Protein 2CO5 (pdb70)

Organism: NCBI:txid269145

B-factor: mean 52.15, std 7.35, range [20.93, 97.48]

Radius of gyration: 18.7 Å; Cα contacts (8 Å, |Δi|>4): 230; chains: 2; bounding box: 54×46×28 Å

Sequence (186 aa):
KYMRRINYYIILKVLVINGSRLEKKRLRSEILKRFDIDISDGVLYPLIDSLIDDKILREEEAPDGKVLFLTEKGMKEFEELHEFFKKKIVCHHHMKIRRKYMRINYYIILKVLVINGSRLEKKRLRSEILKRFDIDISDGVLYPLIDSLIDDKILREEEAPDGKVLFLTEEKGMKEFEELHEFFKKIVCH

Secondary structure (DSSP, 8-state):
---HHHHHHHHHHHHHTTTEEEGGGHHHHHHHHH--B--HHHHHHHHHHHHHTTSEEEE--TTS-EEEE-HHHHHHHHHHHHHHHHHHSS--/-B--TT-SHHHHHHHHHHHHTTTEEEGGGHHHHHHHHHS----HHHHHHHHHHHHHTTSEEEE--TTS-EEEE-HHHHHHHHHHHHHHHHHH--

Nearest PDB structures (foldseek):
  2co5-assembly1_A  TM=1.011E+00  e=8.958E-18  Sulfolobus turreted icosahedral virus 1
  6qil-assembly2_C  TM=7.561E-01  e=2.186E-04  Halobacterium salinarum NRC-1
  6qfd-assembly1_A  TM=7.441E-01  e=3.262E-04  Halobacterium salinarum NRC-1
  4esf-assembly1_A-2  TM=7.999E-01  e=6.797E-04  Bacillus cereus ATCC 10987
  8b9x-assembly2_B  TM=5.268E-01  e=1.463E-02  Homo sapiens

InterPro domains:
  IPR036388 Winged helix-like DNA-binding domain superfamily [G3DSA:1.10.10.10] (1-93)
  IPR036390 Winged helix DNA-binding domain superfamily [SSF46785] (11-91)

Structure (mmCIF, N/CA/C/O backbone):
data_2CO5
#
_entry.id   2CO5
#
_cell.length_a   42.050
_cell.length_b   102.594
_cell.length_c   92.398
_cell.angle_alpha   90.00
_cell.angle_beta   90.00
_cell.angle_gamma   90.00
#
_symmetry.space_group_name_H-M   'C 2 2 21'
#
loop_
_entity.id
_entity.type
_entity.pdbx_description
1 polymer 'VIRAL PROTEIN F93'
2 water water
#
loop_
_atom_site.group_PDB
_atom_site.id
_atom_site.type_symbol
_atom_site.label_atom_id
_atom_site.label_alt_id
_atom_site.label_comp_id
_atom_site.label_asym_id
_atom_site.label_entity_id
_atom_site.label_seq_id
_atom_site.pdbx_PDB_ins_code
_atom_site.Cartn_x
_atom_site.Cartn_y
_atom_site.Cartn_z
_atom_site.occupancy
_atom_site.B_iso_or_equiv
_atom_site.auth_seq_id
_atom_site.auth_comp_id
_atom_site.auth_asym_id
_atom_site.auth_atom_id
_atom_site.pdbx_PDB_model_num
ATOM 1 N N . LYS A 1 5 ? 8.589 32.757 72.508 1.00 53.96 5 LYS A N 1
ATOM 2 C CA . LYS A 1 5 ? 8.046 32.629 71.130 1.00 50.66 5 LYS A CA 1
ATOM 3 C C . LYS A 1 5 ? 8.522 33.798 70.276 1.00 51.97 5 LYS A C 1
ATOM 4 O O . LYS A 1 5 ? 8.960 34.836 70.780 1.00 48.63 5 LYS A O 1
ATOM 10 N N . TYR A 1 6 ? 8.451 33.602 68.969 1.00 51.68 6 TYR A N 1
ATOM 11 C CA . TYR A 1 6 ? 8.946 34.573 68.016 1.00 52.65 6 TYR A CA 1
ATOM 12 C C . TYR A 1 6 ? 7.837 34.886 67.037 1.00 53.43 6 TYR A C 1
ATOM 13 O O . TYR A 1 6 ? 6.823 34.181 66.991 1.00 53.07 6 TYR A O 1
ATOM 22 N N . MET A 1 7 ? 8.021 35.958 66.274 1.00 53.82 7 MET A N 1
ATOM 23 C CA . MET A 1 7 ? 7.097 36.292 65.190 1.00 53.49 7 MET A CA 1
ATOM 24 C C . MET A 1 7 ? 7.034 35.107 64.214 1.00 52.16 7 MET A C 1
ATOM 25 O O . MET A 1 7 ? 8.077 34.560 63.847 1.00 52.39 7 MET A O 1
ATOM 30 N N . ARG A 1 8 ? 5.815 34.715 63.822 1.00 52.09 8 ARG A N 1
ATOM 31 C CA A ARG A 1 8 ? 5.600 33.486 63.037 0.50 50.86 8 ARG A CA 1
ATOM 32 C CA B ARG A 1 8 ? 5.574 33.500 63.032 0.50 51.75 8 ARG A CA 1
ATOM 33 C C . ARG A 1 8 ? 6.289 33.535 61.682 1.00 51.76 8 ARG A C 1
ATOM 34 O O . ARG A 1 8 ? 6.691 32.502 61.152 1.00 51.79 8 ARG A O 1
ATOM 49 N N . ILE A 1 9 ? 6.426 34.723 61.110 1.00 53.16 9 ILE A N 1
ATOM 50 C CA . ILE A 1 9 ? 7.042 34.825 59.798 1.00 52.78 9 ILE A CA 1
ATOM 51 C C . ILE A 1 9 ? 8.435 34.167 59.784 1.00 49.11 9 ILE A C 1
ATOM 52 O O . ILE A 1 9 ? 8.851 33.648 58.754 1.00 51.83 9 ILE A O 1
ATOM 57 N N . ASN A 1 10 ? 9.129 34.176 60.928 1.00 51.58 10 ASN A N 1
ATOM 58 C CA . ASN A 1 10 ? 10.442 33.522 61.064 1.00 50.11 10 ASN A CA 1
ATOM 59 C C . ASN A 1 10 ? 10.340 32.015 60.838 1.00 49.61 10 ASN A C 1
ATOM 60 O O . ASN A 1 10 ? 11.175 31.407 60.171 1.00 47.67 10 ASN A O 1
ATOM 65 N N . TYR A 1 11 ? 9.304 31.423 61.419 1.00 50.83 11 TYR A N 1
ATOM 66 C CA . TYR A 1 11 ? 9.002 30.007 61.251 1.00 49.80 11 TYR A CA 1
ATOM 67 C C . TYR A 1 11 ? 8.827 29.662 59.761 1.00 49.90 11 TYR A C 1
ATOM 68 O O . TYR A 1 11 ? 9.421 28.702 59.260 1.00 48.82 11 TYR A O 1
ATOM 77 N N . TYR A 1 12 ? 8.050 30.473 59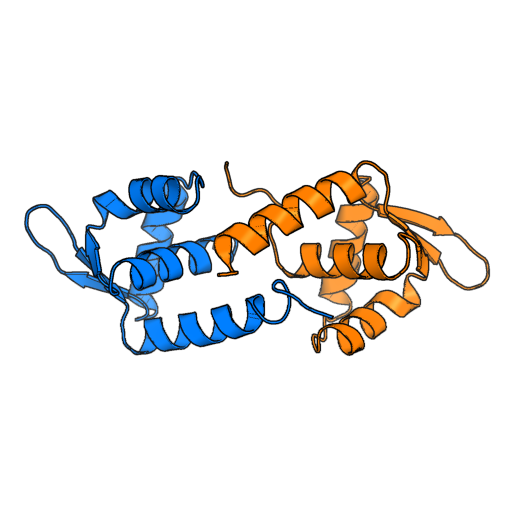.056 1.00 48.95 12 TYR A N 1
ATOM 78 C CA . TYR A 1 12 ? 7.792 30.256 57.633 1.00 49.96 12 TYR A CA 1
ATOM 79 C C . TYR A 1 12 ? 9.083 30.338 56.799 1.00 49.87 12 TYR A C 1
ATOM 80 O O . TYR A 1 12 ? 9.312 29.503 55.917 1.00 45.50 12 TYR A O 1
ATOM 89 N N . ILE A 1 13 ? 9.912 31.343 57.086 1.00 48.10 13 ILE A N 1
ATOM 90 C CA . ILE A 1 13 ? 11.151 31.573 56.344 1.00 47.53 13 ILE A CA 1
ATOM 91 C C . ILE A 1 13 ? 12.118 30.409 56.547 1.00 48.65 13 ILE A C 1
ATOM 92 O O . ILE A 1 13 ? 12.747 29.956 55.597 1.00 48.76 13 ILE A O 1
ATOM 97 N N . ILE A 1 14 ? 12.222 29.923 57.781 1.00 49.61 14 ILE A N 1
ATOM 98 C CA . ILE A 1 14 ? 13.066 28.768 58.094 1.00 49.59 14 ILE A CA 1
ATOM 99 C C . ILE A 1 14 ? 12.657 27.526 57.286 1.00 49.41 14 ILE A C 1
ATOM 100 O O . ILE A 1 14 ? 13.483 26.908 56.612 1.00 49.54 14 ILE A O 1
ATOM 105 N N . LEU A 1 15 ? 11.379 27.181 57.346 1.00 49.25 15 LEU A N 1
ATOM 106 C CA . LEU A 1 15 ? 10.858 26.029 56.601 1.00 50.40 15 LEU A CA 1
ATOM 107 C C . LEU A 1 15 ? 11.023 26.204 55.091 1.00 48.60 15 LEU A C 1
ATOM 108 O O . LEU A 1 15 ? 11.376 25.259 54.392 1.00 51.30 15 LEU A O 1
ATOM 113 N N . LYS A 1 16 ? 10.785 27.415 54.597 1.00 48.53 16 LYS A N 1
ATOM 114 C CA . LYS A 1 16 ? 10.924 27.718 53.169 1.00 50.04 16 LYS A CA 1
ATOM 115 C C . LYS A 1 16 ? 12.364 27.521 52.698 1.00 49.75 16 LYS A C 1
ATOM 116 O O . LYS A 1 16 ? 12.593 26.923 51.653 1.00 50.10 16 LYS A O 1
ATOM 122 N N . VAL A 1 17 ? 13.326 28.027 53.465 1.00 50.95 17 VAL A N 1
ATOM 123 C CA . VAL A 1 17 ? 14.743 27.891 53.109 1.00 49.73 17 VAL A CA 1
ATOM 124 C C . VAL A 1 17 ? 15.166 26.423 53.093 1.00 48.61 17 VAL A C 1
ATOM 125 O O . VAL A 1 17 ? 15.980 26.018 52.262 1.00 47.69 17 VAL A O 1
ATOM 129 N N . LEU A 1 18 ? 14.606 25.631 54.005 1.00 49.00 18 LEU A N 1
ATOM 130 C CA . LEU A 1 18 ? 14.847 24.188 54.014 1.00 48.54 18 LEU A CA 1
ATOM 131 C C . LEU A 1 18 ? 14.230 23.521 52.792 1.00 49.31 18 LEU A C 1
ATOM 132 O O . LEU A 1 18 ? 14.885 22.704 52.139 1.00 50.44 18 LEU A O 1
ATOM 137 N N . VAL A 1 19 ? 12.988 23.877 52.469 1.00 46.84 19 VAL A N 1
ATOM 138 C CA . VAL A 1 19 ? 12.324 23.305 51.294 1.00 49.92 19 VAL A CA 1
ATOM 139 C C . VAL A 1 19 ? 13.089 23.637 50.009 1.00 49.84 19 VAL A C 1
ATOM 140 O O . VAL A 1 19 ? 13.371 22.748 49.206 1.00 54.63 19 VAL A O 1
ATOM 144 N N . ILE A 1 20 ? 13.437 24.908 49.829 1.00 52.28 20 ILE A N 1
ATOM 145 C CA . ILE A 1 20 ? 14.264 25.342 48.694 1.00 51.93 20 ILE A CA 1
ATOM 146 C C . ILE A 1 20 ? 15.571 24.547 48.591 1.00 51.02 20 ILE A C 1
ATOM 147 O O . ILE A 1 20 ? 16.062 24.312 47.494 1.00 48.78 20 ILE A O 1
ATOM 152 N N . ASN A 1 21 ? 16.128 24.139 49.729 1.00 51.55 21 ASN A N 1
ATOM 153 C CA . ASN A 1 21 ? 17.369 23.352 49.751 1.00 52.06 21 ASN A CA 1
ATOM 154 C C . ASN A 1 21 ? 17.159 21.835 49.826 1.00 50.28 21 ASN A C 1
ATOM 155 O O . ASN A 1 21 ? 18.026 21.110 50.313 1.00 51.23 21 ASN A O 1
ATOM 160 N N . GLY A 1 22 ? 16.020 21.355 49.333 1.00 50.18 22 GLY A N 1
ATOM 161 C CA . GLY A 1 22 ? 15.735 19.918 49.311 1.00 51.62 22 GLY A CA 1
ATOM 162 C C . GLY A 1 22 ? 15.497 19.306 50.683 1.00 50.43 22 GLY A C 1
ATOM 163 O O . GLY A 1 22 ? 15.825 18.138 50.914 1.00 50.25 22 GLY A O 1
ATOM 164 N N . SER A 1 23 ? 14.931 20.103 51.587 1.00 49.98 23 SER A N 1
ATOM 165 C CA . SER A 1 23 ? 14.569 19.677 52.951 1.00 51.82 23 SER A CA 1
ATOM 166 C C . SER A 1 23 ? 15.753 19.271 53.842 1.00 50.73 23 SER A C 1
ATOM 167 O O . SER A 1 23 ? 15.560 18.663 54.898 1.00 48.95 23 SER A O 1
ATOM 170 N N . ARG A 1 24 ? 16.965 19.635 53.423 1.00 52.63 24 ARG A N 1
ATOM 171 C CA . ARG A 1 24 ? 18.185 19.379 54.190 1.00 52.01 24 ARG A CA 1
ATOM 172 C C . ARG A 1 24 ? 19.079 20.614 54.111 1.00 52.71 24 ARG A C 1
ATOM 173 O O . ARG A 1 24 ? 19.170 21.255 53.061 1.00 53.25 24 ARG A O 1
ATOM 181 N N . LEU A 1 25 ? 19.738 20.942 55.220 1.00 51.74 25 LEU A N 1
ATOM 182 C CA . LEU A 1 25 ? 20.669 22.067 55.254 1.00 51.34 25 LEU A CA 1
ATOM 183 C C . LEU A 1 25 ? 21.525 22.006 56.508 1.00 49.56 25 LEU A C 1
ATOM 184 O O . LEU A 1 25 ? 21.038 21.655 57.579 1.00 48.42 25 LEU A O 1
ATOM 189 N N . GLU A 1 26 ? 22.806 22.334 56.367 1.00 51.34 26 GLU A N 1
ATOM 190 C CA . GLU A 1 26 ? 23.699 22.427 57.520 1.00 51.18 26 GLU A CA 1
ATOM 191 C C . GLU A 1 26 ? 23.214 23.567 58.405 1.00 50.08 26 GLU A C 1
ATOM 192 O O . GLU A 1 26 ? 22.934 24.657 57.911 1.00 50.71 26 GLU A O 1
ATOM 198 N N . LYS A 1 27 ? 23.106 23.299 59.704 1.00 50.16 27 LYS A N 1
ATOM 199 C CA . LYS A 1 27 ? 22.609 24.276 60.677 1.00 50.00 27 LYS A CA 1
ATOM 200 C C . LYS A 1 27 ? 23.345 25.617 60.598 1.00 49.71 27 LYS A C 1
ATOM 201 O O . LYS A 1 27 ? 22.720 26.672 60.685 1.00 51.42 27 LYS A O 1
ATOM 207 N N . LYS A 1 28 ? 24.662 25.570 60.415 1.00 47.68 28 LYS A N 1
ATOM 208 C CA . LYS A 1 28 ? 25.488 26.784 60.350 1.00 49.76 28 LYS A CA 1
ATOM 209 C C . LYS A 1 28 ? 25.210 27.652 59.128 1.00 49.97 28 LYS A C 1
ATOM 210 O O . LYS A 1 28 ? 25.483 28.848 59.152 1.00 51.13 28 LYS A O 1
ATOM 216 N N . ARG A 1 29 ? 24.681 27.054 58.064 1.00 51.68 29 ARG A N 1
ATOM 217 C CA . ARG A 1 29 ? 24.418 27.784 56.820 1.00 51.08 29 ARG A CA 1
ATOM 218 C C . ARG A 1 29 ? 23.020 28.408 56.748 1.00 51.76 29 ARG A C 1
ATOM 219 O O . ARG A 1 29 ? 22.699 29.088 55.769 1.00 53.61 29 ARG A O 1
ATOM 227 N N . LEU A 1 30 ? 22.190 28.189 57.763 1.00 51.21 30 LEU A N 1
ATOM 228 C CA . LEU A 1 30 ? 20.800 28.658 57.715 1.00 51.41 30 LEU A CA 1
ATOM 229 C C . LEU A 1 30 ? 20.718 30.190 57.628 1.00 51.24 30 LEU A C 1
ATOM 230 O O . LEU A 1 30 ? 20.015 30.741 56.776 1.00 49.47 30 LEU A O 1
ATOM 235 N N . ARG A 1 31 ? 21.457 30.865 58.497 1.00 48.07 31 ARG A N 1
ATOM 236 C CA . ARG A 1 31 ? 21.464 32.314 58.532 1.00 47.57 31 ARG A CA 1
ATOM 237 C C . ARG A 1 31 ? 21.918 32.920 57.206 1.00 50.03 31 ARG A C 1
ATOM 238 O O . ARG A 1 31 ? 21.267 33.829 56.686 1.00 52.26 31 ARG A O 1
ATOM 246 N N . SER A 1 32 ? 23.039 32.417 56.678 1.00 48.45 32 SER A N 1
ATOM 247 C CA . SER A 1 32 ? 23.573 32.836 55.377 1.00 47.82 32 SER A CA 1
ATOM 248 C C . SER A 1 32 ? 22.612 32.560 54.226 1.00 47.42 32 SER A C 1
ATOM 249 O O . SER A 1 32 ? 22.464 33.387 53.327 1.00 48.18 32 SER A O 1
ATOM 252 N N . GLU A 1 33 ? 21.992 31.382 54.239 1.00 48.49 33 GLU A N 1
ATOM 253 C CA . GLU A 1 33 ? 21.030 31.005 53.200 1.00 50.08 33 GLU A CA 1
ATOM 254 C C . GLU A 1 33 ? 19.826 31.936 53.159 1.00 48.26 33 GLU A C 1
ATOM 255 O O . GLU A 1 33 ? 19.409 32.360 52.082 1.00 51.10 33 GLU A O 1
ATOM 261 N N . ILE A 1 34 ? 19.272 32.251 54.325 1.00 51.65 34 ILE A N 1
ATOM 262 C CA . ILE A 1 34 ? 18.140 33.173 54.414 1.00 49.13 34 ILE A CA 1
ATOM 263 C C . ILE A 1 34 ? 18.498 34.543 53.823 1.00 50.61 34 ILE A C 1
ATOM 264 O O . ILE A 1 34 ? 17.695 35.154 53.113 1.00 50.62 34 ILE A O 1
ATOM 269 N N . LEU A 1 35 ? 19.709 35.005 54.119 1.00 51.37 35 LEU A N 1
ATOM 270 C CA . LEU A 1 35 ? 20.210 36.292 53.633 1.00 51.21 35 LEU A CA 1
ATOM 271 C C . LEU A 1 35 ? 20.439 36.227 52.113 1.00 52.28 35 LEU A C 1
ATOM 272 O O . LEU A 1 35 ? 20.098 37.158 51.389 1.00 48.55 35 LEU A O 1
ATOM 277 N N . LYS A 1 36 ? 21.018 35.120 51.650 1.00 50.29 36 LYS A N 1
ATOM 278 C CA . LYS A 1 36 ? 21.266 34.888 50.227 1.00 50.84 36 LYS A CA 1
ATOM 279 C C . LYS A 1 36 ? 19.961 34.828 49.431 1.00 50.37 36 LYS A C 1
ATOM 280 O O . LYS A 1 36 ? 19.803 35.542 48.438 1.00 48.57 36 LYS A O 1
ATOM 286 N N . ARG A 1 37 ? 19.028 33.992 49.882 1.00 48.06 37 ARG A N 1
ATOM 287 C CA . ARG A 1 37 ? 17.796 33.723 49.139 1.00 48.79 37 ARG A CA 1
ATOM 288 C C . ARG A 1 37 ? 16.790 34.864 49.187 1.00 48.76 37 ARG A C 1
ATOM 289 O O . ARG A 1 37 ? 16.103 35.113 48.198 1.00 45.36 37 ARG A O 1
ATOM 297 N N . PHE A 1 38 ? 16.678 35.528 50.339 1.00 48.35 38 PHE A N 1
ATOM 298 C CA . PHE A 1 38 ? 15.633 36.544 50.555 1.00 49.08 38 PHE A CA 1
ATOM 299 C C . PHE A 1 38 ? 16.129 37.922 51.001 1.00 50.02 38 PHE A C 1
ATOM 300 O O . PHE A 1 38 ? 15.311 38.810 51.233 1.00 51.67 38 PHE A O 1
ATOM 308 N N . ASP A 1 39 ? 17.445 38.113 51.111 1.00 47.39 39 ASP A N 1
ATOM 309 C CA . ASP A 1 39 ? 17.997 39.352 51.656 1.00 47.24 39 ASP A CA 1
ATOM 310 C C . ASP A 1 39 ? 17.327 39.704 52.992 1.00 48.22 39 ASP A C 1
ATOM 311 O O . ASP A 1 39 ? 16.969 40.857 53.247 1.00 45.77 39 ASP A O 1
ATOM 316 N N . ILE A 1 40 ? 17.143 38.687 53.832 1.00 48.18 40 ILE A N 1
ATOM 317 C CA . ILE A 1 40 ? 16.597 38.879 55.163 1.00 49.33 40 ILE A CA 1
ATOM 318 C C . ILE A 1 40 ? 17.647 38.471 56.186 1.00 49.32 40 ILE A C 1
ATOM 319 O O . ILE A 1 40 ? 18.214 37.379 56.117 1.00 49.00 40 ILE A O 1
ATOM 324 N N . ASP A 1 41 ? 17.902 39.383 57.117 1.00 47.23 41 ASP A N 1
ATOM 325 C CA . ASP A 1 41 ? 18.861 39.194 58.180 1.00 47.86 41 ASP A CA 1
ATOM 326 C C . ASP A 1 41 ? 18.120 38.765 59.443 1.00 49.98 41 ASP A C 1
ATOM 327 O O . ASP A 1 41 ? 17.411 39.571 60.048 1.00 50.60 41 ASP A O 1
ATOM 332 N N . ILE A 1 42 ? 18.276 37.498 59.829 1.00 48.06 42 ILE A N 1
ATOM 333 C CA . ILE A 1 42 ? 17.692 36.988 61.072 1.00 49.41 42 ILE A CA 1
ATOM 334 C C . ILE A 1 42 ? 18.822 36.561 62.009 1.00 49.94 42 ILE A C 1
ATOM 335 O O . ILE A 1 42 ? 19.757 35.865 61.606 1.00 49.65 42 ILE A O 1
ATOM 340 N N . SER A 1 43 ? 18.726 36.997 63.260 1.00 50.22 43 SER A N 1
ATOM 341 C CA . SER A 1 43 ? 19.730 36.715 64.286 1.00 48.98 43 SER A CA 1
ATOM 342 C C . SER A 1 43 ? 19.784 35.233 64.665 1.00 47.45 43 SER A C 1
ATOM 343 O O . SER A 1 43 ? 18.768 34.551 64.638 1.00 48.78 43 SER A O 1
ATOM 346 N N . ASP A 1 44 ? 20.970 34.756 65.037 1.00 48.84 44 ASP A N 1
ATOM 347 C CA . ASP A 1 44 ? 21.137 33.438 65.671 1.00 49.31 44 ASP A CA 1
ATOM 348 C C . ASP A 1 44 ? 20.346 33.355 66.970 1.00 46.96 44 ASP A C 1
ATOM 349 O O . ASP A 1 44 ? 19.915 32.279 67.374 1.00 49.38 44 ASP A O 1
ATOM 354 N N . GLY A 1 45 ? 20.186 34.495 67.632 1.00 47.61 45 GLY A N 1
ATOM 355 C CA . GLY A 1 45 ? 19.354 34.597 68.828 1.00 49.49 45 GLY A CA 1
ATOM 356 C C . GLY A 1 45 ? 17.904 34.222 68.607 1.00 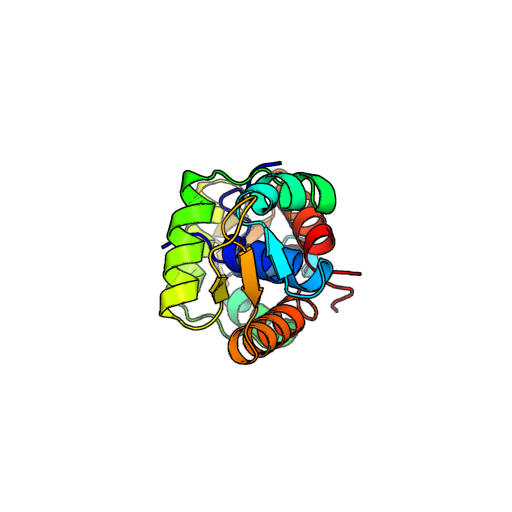47.69 45 GLY A C 1
ATOM 357 O O . GLY A 1 45 ? 17.243 33.765 69.529 1.00 47.71 45 GLY A O 1
ATOM 358 N N . VAL A 1 46 ? 17.406 34.432 67.388 1.00 49.03 46 VAL A N 1
ATOM 359 C CA . VAL A 1 46 ? 16.078 33.958 66.995 1.00 49.13 46 VAL A CA 1
ATOM 360 C C . VAL A 1 46 ? 16.144 32.553 66.381 1.00 50.74 46 VAL A C 1
ATOM 361 O O . VAL A 1 46 ? 15.413 31.651 66.787 1.00 48.26 46 VAL A O 1
ATOM 365 N N . LEU A 1 47 ? 17.019 32.384 65.396 1.00 48.67 47 LEU A N 1
ATOM 366 C CA . LEU A 1 47 ? 17.125 31.130 64.641 1.00 49.64 47 LEU A CA 1
ATOM 367 C C . LEU A 1 47 ? 17.307 29.892 65.526 1.00 51.17 47 LEU A C 1
ATOM 368 O O . LEU A 1 47 ? 16.553 28.929 65.399 1.00 53.89 47 LEU A O 1
ATOM 373 N N . TYR A 1 48 ? 18.304 29.921 66.412 1.00 49.23 48 TYR A N 1
ATOM 374 C CA . TYR A 1 48 ? 18.728 28.709 67.133 1.00 48.72 48 TYR A CA 1
ATOM 375 C C . TYR A 1 48 ? 17.711 28.157 68.141 1.00 48.39 48 TYR A C 1
ATOM 376 O O . TYR A 1 48 ? 17.412 26.967 68.110 1.00 48.20 48 TYR A O 1
ATOM 385 N N . PRO A 1 49 ? 17.195 29.003 69.049 1.00 48.14 49 PRO A N 1
ATOM 386 C CA . PRO A 1 49 ? 16.126 28.520 69.922 1.00 49.63 49 PRO A CA 1
ATOM 387 C C . PRO A 1 49 ? 14.878 28.083 69.150 1.00 50.58 49 PRO A C 1
ATOM 388 O O . PRO A 1 49 ? 14.201 27.131 69.552 1.00 51.62 49 PRO A O 1
ATOM 392 N N . LEU A 1 50 ? 14.579 28.775 68.056 1.00 51.64 50 LEU A N 1
ATOM 393 C CA . LEU A 1 50 ? 13.407 28.449 67.246 1.00 52.88 50 LEU A CA 1
ATOM 394 C C . LEU A 1 50 ? 13.566 27.058 66.633 1.00 50.33 50 LEU A C 1
ATOM 395 O O . LEU A 1 50 ? 12.658 26.240 66.697 1.00 52.72 50 LEU A O 1
ATOM 400 N N . ILE A 1 51 ? 14.741 26.782 66.080 1.00 53.00 51 ILE A N 1
ATOM 401 C CA . ILE A 1 51 ? 15.094 25.433 65.617 1.00 51.73 51 ILE A CA 1
ATOM 402 C C . ILE A 1 51 ? 14.873 24.358 66.703 1.00 51.75 51 ILE A C 1
ATOM 403 O O . ILE A 1 51 ? 14.226 23.337 66.449 1.00 49.46 51 ILE A O 1
ATOM 408 N N . ASP A 1 52 ? 15.390 24.595 67.908 1.00 49.80 52 ASP A N 1
ATOM 409 C CA . ASP A 1 52 ? 15.193 23.663 69.030 1.00 50.10 52 ASP A CA 1
ATOM 410 C C . ASP A 1 52 ? 13.711 23.415 69.307 1.00 49.84 52 ASP A C 1
ATOM 411 O O . ASP A 1 52 ? 13.307 22.293 69.620 1.00 47.60 52 ASP A O 1
ATOM 416 N N . SER A 1 53 ? 12.911 24.472 69.196 1.00 49.08 53 SER A N 1
ATOM 417 C CA . SER A 1 53 ? 11.473 24.386 69.419 1.00 50.24 53 SER A CA 1
ATOM 418 C C . SER A 1 53 ? 10.795 23.549 68.328 1.00 49.12 53 SER A C 1
ATOM 419 O O . SER A 1 53 ? 9.896 22.757 68.612 1.00 50.63 53 SER A O 1
ATOM 422 N N . LEU A 1 54 ? 11.232 23.726 67.086 1.00 49.20 54 LEU A N 1
ATOM 423 C CA . LEU A 1 54 ? 10.722 22.934 65.969 1.00 49.36 54 LEU A CA 1
ATOM 424 C C . LEU A 1 54 ? 11.159 21.467 66.063 1.00 49.32 54 LEU A C 1
ATOM 425 O O . LEU A 1 54 ? 10.455 20.577 65.583 1.00 49.73 54 LEU A O 1
ATOM 430 N N . ILE A 1 55 ? 12.318 21.218 66.675 1.00 48.23 55 ILE A N 1
ATOM 431 C CA . ILE A 1 55 ? 12.769 19.847 66.954 1.00 49.36 55 ILE A CA 1
ATOM 432 C C . ILE A 1 55 ? 11.852 19.165 67.978 1.00 50.18 55 ILE A C 1
ATOM 433 O O . ILE A 1 55 ? 11.487 17.999 67.807 1.00 50.71 55 ILE A O 1
ATOM 438 N N . ASP A 1 56 ? 11.476 19.892 69.029 1.00 51.22 56 ASP A N 1
ATOM 439 C CA . ASP A 1 56 ? 10.514 19.382 70.013 1.00 51.26 56 ASP A CA 1
ATOM 440 C C . ASP A 1 56 ? 9.141 19.147 69.380 1.00 48.82 56 ASP A C 1
ATOM 441 O O . ASP A 1 56 ? 8.416 18.245 69.786 1.00 46.89 56 ASP A O 1
ATOM 446 N N . ASP A 1 57 ? 8.798 19.958 68.382 1.00 47.89 57 ASP A N 1
ATOM 447 C CA . ASP A 1 57 ? 7.537 19.806 67.647 1.00 48.51 57 ASP A CA 1
ATOM 448 C C . ASP A 1 57 ? 7.574 18.691 66.589 1.00 47.50 57 ASP A C 1
ATOM 449 O O . ASP A 1 57 ? 6.556 18.418 65.943 1.00 43.77 57 ASP A O 1
ATOM 454 N N . LYS A 1 58 ? 8.740 18.058 66.427 1.00 47.77 58 LYS A N 1
ATOM 455 C CA . LYS A 1 58 ? 8.981 17.026 65.405 1.00 48.48 58 LYS A CA 1
ATOM 456 C C . LYS A 1 58 ? 8.856 17.583 63.981 1.00 47.20 58 LYS A C 1
ATOM 457 O O . LYS A 1 58 ? 8.621 16.836 63.030 1.00 46.08 58 LYS A O 1
ATOM 463 N N . ILE A 1 59 ? 9.028 18.896 63.849 1.00 45.94 59 ILE A N 1
ATOM 464 C CA . ILE A 1 59 ? 8.943 19.580 62.562 1.00 47.67 59 ILE A CA 1
ATOM 465 C C . ILE A 1 59 ? 10.284 19.481 61.848 1.00 47.64 59 ILE A C 1
ATOM 466 O O . ILE A 1 59 ? 10.336 19.281 60.635 1.00 48.29 59 ILE A O 1
ATOM 471 N N . LEU A 1 60 ? 11.365 19.634 62.610 1.00 46.69 60 LEU A N 1
ATOM 472 C CA . LEU A 1 60 ? 12.703 19.361 62.121 1.00 48.57 60 LEU A CA 1
ATOM 473 C C . LEU A 1 60 ? 13.310 18.212 62.907 1.00 47.67 60 LEU A C 1
ATOM 474 O O . LEU A 1 60 ? 12.836 17.868 63.990 1.00 47.05 60 LEU A O 1
ATOM 479 N N . ARG A 1 61 ? 14.359 17.619 62.351 1.00 50.64 61 ARG A N 1
ATOM 480 C CA . ARG A 1 61 ? 15.245 16.741 63.116 1.00 51.50 61 ARG A CA 1
ATOM 481 C C . ARG A 1 61 ? 16.689 17.191 62.914 1.00 52.70 61 ARG A C 1
ATOM 482 O O . ARG A 1 61 ? 17.012 17.866 61.929 1.00 48.97 61 ARG A O 1
ATOM 490 N N . GLU A 1 62 ? 17.544 16.815 63.859 1.00 54.76 62 GLU A N 1
ATOM 491 C CA . GLU A 1 62 ? 18.908 17.320 63.921 1.00 55.86 62 GLU A CA 1
ATOM 492 C C . GLU A 1 62 ? 19.921 16.180 63.977 1.00 55.49 62 GLU A C 1
ATOM 493 O O . GLU A 1 62 ? 20.186 15.625 65.043 1.00 54.98 62 GLU A O 1
ATOM 499 N N . GLU A 1 63 ? 20.476 15.829 62.820 1.00 55.96 63 GLU A N 1
ATOM 500 C CA . GLU A 1 63 ? 21.551 14.842 62.753 1.00 57.58 63 GLU A CA 1
ATOM 501 C C . GLU A 1 63 ? 22.884 15.485 63.111 1.00 56.82 63 GLU A C 1
ATOM 502 O O . GLU A 1 63 ? 23.185 16.587 62.657 1.00 56.49 63 GLU A O 1
ATOM 508 N N . GLU A 1 64 ? 23.680 14.795 63.923 1.00 57.31 64 GLU A N 1
ATOM 509 C CA . GLU A 1 64 ? 25.064 15.199 64.144 1.00 58.08 64 GLU A CA 1
ATOM 510 C C . GLU A 1 64 ? 25.910 14.756 62.958 1.00 57.62 64 GLU A C 1
ATOM 511 O O . GLU A 1 64 ? 25.615 13.750 62.311 1.00 57.24 64 GLU A O 1
ATOM 517 N N . ALA A 1 65 ? 26.957 15.525 62.679 1.00 58.25 65 ALA A N 1
ATOM 518 C CA . ALA A 1 65 ? 27.886 15.222 61.597 1.00 58.79 65 ALA A CA 1
ATOM 519 C C . ALA A 1 65 ? 29.010 16.254 61.583 1.00 58.66 65 ALA A C 1
ATOM 520 O O . ALA A 1 65 ? 28.827 17.366 62.060 1.00 60.20 65 ALA A O 1
ATOM 522 N N . PRO A 1 66 ? 30.205 15.868 61.122 1.00 59.46 66 PRO A N 1
ATOM 523 C CA . PRO A 1 66 ? 31.102 16.845 60.507 1.00 59.71 66 PRO A CA 1
ATOM 524 C C . PRO A 1 66 ? 30.659 17.116 59.061 1.00 60.03 66 PRO A C 1
ATOM 525 O O . PRO A 1 66 ? 30.335 16.163 58.347 1.00 61.14 66 PRO A O 1
ATOM 529 N N . ASP A 1 67 ? 30.643 18.375 58.611 1.00 59.30 67 ASP A N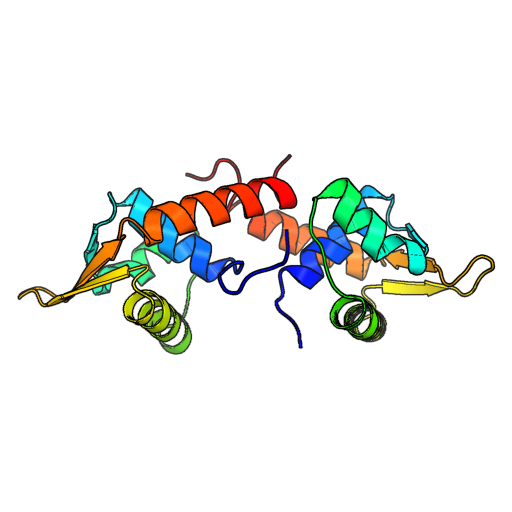 1
ATOM 530 C CA . ASP A 1 67 ? 31.250 19.525 59.310 1.00 57.75 67 ASP A CA 1
ATOM 531 C C . ASP A 1 67 ? 30.250 20.345 60.158 1.00 56.75 67 ASP A C 1
ATOM 532 O O . ASP A 1 67 ? 30.367 21.570 60.268 1.00 58.02 67 ASP A O 1
ATOM 537 N N . GLY A 1 68 ? 29.280 19.666 60.768 1.00 53.98 68 GLY A N 1
ATOM 538 C CA . GLY A 1 68 ? 28.354 20.303 61.704 1.00 51.37 68 GLY A CA 1
ATOM 539 C C . GLY A 1 68 ? 27.001 19.616 61.755 1.00 49.54 68 GLY A C 1
ATOM 540 O O . GLY A 1 68 ? 26.722 18.711 60.965 1.00 47.58 68 GLY A O 1
ATOM 541 N N . LYS A 1 69 ? 26.164 20.046 62.697 1.00 46.52 69 LYS A N 1
ATOM 542 C CA . LYS A 1 69 ? 24.791 19.554 62.793 1.00 46.86 69 LYS A CA 1
ATOM 543 C C . LYS A 1 69 ? 24.016 19.851 61.510 1.00 44.09 69 LYS A C 1
ATOM 544 O O . LYS A 1 69 ? 24.152 20.928 60.931 1.00 43.02 69 LYS A O 1
ATOM 550 N N . VAL A 1 70 ? 23.226 18.877 61.070 1.00 44.06 70 VAL A N 1
ATOM 551 C CA . VAL A 1 70 ? 22.427 19.004 59.857 1.00 44.60 70 VAL A CA 1
ATOM 552 C C . VAL A 1 70 ? 20.950 19.024 60.224 1.00 45.30 70 VAL A C 1
ATOM 553 O O . VAL A 1 70 ? 20.493 18.223 61.039 1.00 46.12 70 VAL A O 1
ATOM 557 N N . LEU A 1 71 ? 20.214 19.952 59.622 1.00 45.36 71 LEU A N 1
ATOM 558 C CA . LEU A 1 71 ? 18.773 20.072 59.830 1.00 46.49 71 LEU A CA 1
ATOM 559 C C . LEU A 1 71 ? 18.035 19.323 58.728 1.00 46.80 71 LEU A C 1
ATOM 560 O O . LEU A 1 71 ? 18.471 19.307 57.576 1.00 45.86 71 LEU A O 1
ATOM 565 N N . PHE A 1 72 ? 16.922 18.697 59.094 1.00 48.69 72 PHE A N 1
ATOM 566 C CA . PHE A 1 72 ? 16.090 17.965 58.145 1.00 49.25 72 PHE A CA 1
ATOM 567 C C . PHE A 1 72 ? 14.629 18.256 58.408 1.00 48.98 72 PHE A C 1
ATOM 568 O O . PHE A 1 72 ? 14.170 18.155 59.543 1.00 48.69 72 PHE A O 1
ATOM 576 N N . LEU A 1 73 ? 13.904 18.614 57.356 1.00 51.53 73 LEU A N 1
ATOM 577 C CA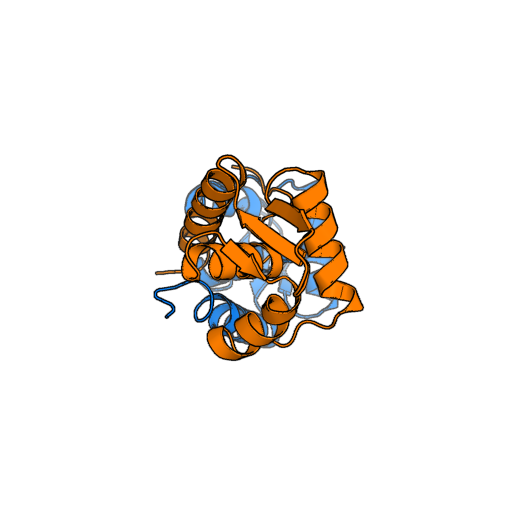 . LEU A 1 73 ? 12.466 18.814 57.444 1.00 50.83 73 LEU A CA 1
ATOM 578 C C . LEU A 1 73 ? 11.799 17.443 57.429 1.00 49.87 73 LEU A C 1
ATOM 579 O O . LEU A 1 73 ? 12.038 16.637 56.527 1.00 48.83 73 LEU A O 1
ATOM 584 N N . THR A 1 74 ? 10.983 17.171 58.440 1.00 49.04 74 THR A N 1
ATOM 585 C CA . THR A 1 74 ? 10.281 15.894 58.539 1.00 49.61 74 THR A CA 1
ATOM 586 C C . THR A 1 74 ? 9.093 15.868 57.574 1.00 49.82 74 THR A C 1
ATOM 587 O O . THR A 1 74 ? 8.807 16.864 56.897 1.00 51.55 74 THR A O 1
ATOM 591 N N . GLU A 1 75 ? 8.407 14.731 57.504 1.00 49.74 75 GLU A N 1
ATOM 592 C CA . GLU A 1 75 ? 7.158 14.641 56.750 1.00 49.51 75 GLU A CA 1
ATOM 593 C C . GLU A 1 75 ? 6.117 15.558 57.384 1.00 48.35 75 GLU A C 1
ATOM 594 O O . GLU A 1 75 ? 5.438 16.305 56.684 1.00 49.59 75 GLU A O 1
ATOM 600 N N . LYS A 1 76 ? 6.017 15.511 58.711 1.00 49.09 76 LYS A N 1
ATOM 601 C CA . LYS A 1 76 ? 5.192 16.457 59.464 1.00 48.52 76 LYS A CA 1
ATOM 602 C C . LYS A 1 76 ? 5.585 17.893 59.135 1.00 48.46 76 LYS A C 1
ATOM 603 O O . LYS A 1 76 ? 4.726 18.725 58.851 1.00 48.78 76 LYS A O 1
ATOM 609 N N . GLY A 1 77 ? 6.887 18.175 59.185 1.00 47.42 77 GLY A N 1
ATOM 610 C CA . GLY A 1 77 ? 7.405 19.499 58.851 1.00 47.96 77 GLY A CA 1
ATOM 611 C C . GLY A 1 77 ? 6.971 19.959 57.470 1.00 47.23 77 GLY A C 1
ATOM 612 O O . GLY A 1 77 ? 6.493 21.083 57.307 1.00 46.85 77 GLY A O 1
ATOM 613 N N . MET A 1 78 ? 7.128 19.075 56.485 1.00 46.66 78 MET A N 1
ATOM 614 C CA . MET A 1 78 ? 6.787 19.373 55.092 1.00 47.01 78 MET A CA 1
ATOM 615 C C . MET A 1 78 ? 5.296 19.671 54.906 1.00 45.93 78 MET A C 1
ATOM 616 O O . MET A 1 78 ? 4.940 20.557 54.134 1.00 46.30 78 MET A O 1
ATOM 621 N N . LYS A 1 79 ? 4.441 18.925 55.605 1.00 46.30 79 LYS A N 1
ATOM 622 C CA . LYS A 1 79 ? 2.993 19.124 55.553 1.00 46.15 79 LYS A CA 1
ATOM 623 C C . LYS A 1 79 ? 2.611 20.471 56.164 1.00 47.78 79 LYS A C 1
ATOM 624 O O . LYS A 1 79 ? 1.734 21.170 55.655 1.00 47.27 79 LYS A O 1
ATOM 630 N N . GLU A 1 80 ? 3.280 20.823 57.257 1.00 46.61 80 GLU A N 1
ATOM 631 C CA . GLU A 1 80 ? 3.011 22.069 57.965 1.00 46.81 80 GLU A CA 1
ATOM 632 C C . GLU A 1 80 ? 3.434 23.273 57.108 1.00 47.46 80 GLU A C 1
ATOM 633 O O . GLU A 1 80 ? 2.752 24.299 57.094 1.00 52.35 80 GLU A O 1
ATOM 639 N N . PHE A 1 81 ? 4.542 23.141 56.381 1.00 49.93 81 PHE A N 1
ATOM 640 C CA . PHE A 1 81 ? 4.960 24.185 55.446 1.00 49.63 81 PHE A CA 1
ATOM 641 C C . PHE A 1 81 ? 3.963 24.348 54.302 1.00 49.62 81 PHE A C 1
ATOM 642 O O . PHE A 1 81 ? 3.571 25.467 53.971 1.00 50.65 81 PHE A O 1
ATOM 650 N N . GLU A 1 82 ? 3.573 23.239 53.683 1.00 49.63 82 GLU A N 1
ATOM 651 C CA . GLU A 1 82 ? 2.636 23.299 52.569 1.00 50.01 82 GLU A CA 1
ATOM 652 C C . GLU A 1 82 ? 1.356 24.022 52.987 1.00 47.60 82 GLU A C 1
ATOM 653 O O . GLU A 1 82 ? 0.895 24.910 52.281 1.00 48.67 82 GLU A O 1
ATOM 659 N N . GLU A 1 83 ? 0.802 23.656 54.142 1.00 49.42 83 GLU A N 1
ATOM 660 C CA . GLU A 1 83 ? -0.433 24.280 54.641 1.00 49.85 83 GLU A CA 1
ATOM 661 C C . GLU A 1 83 ? -0.263 25.790 54.804 1.00 48.82 83 GLU A C 1
ATOM 662 O O . GLU A 1 83 ? -1.098 26.578 54.358 1.00 45.74 83 GLU A O 1
ATOM 668 N N . LEU A 1 84 ? 0.824 26.181 55.450 1.00 47.01 84 LEU A N 1
ATOM 669 C CA . LEU A 1 84 ? 1.081 27.592 55.714 1.00 49.91 84 LEU A CA 1
ATOM 670 C C . LEU A 1 84 ? 1.381 28.340 54.415 1.00 47.16 84 LEU A C 1
ATOM 671 O O . LEU A 1 84 ? 0.932 29.464 54.218 1.00 47.02 84 LEU A O 1
ATOM 676 N N . HIS A 1 85 ? 2.138 27.700 53.531 1.00 49.06 85 HIS A N 1
ATOM 677 C CA . HIS A 1 85 ? 2.423 28.259 52.223 1.00 48.40 85 HIS A CA 1
ATOM 678 C C . HIS A 1 85 ? 1.136 28.502 51.431 1.00 48.36 85 HIS A C 1
ATOM 679 O O . HIS A 1 85 ? 0.930 29.597 50.914 1.00 49.47 85 HIS A O 1
ATOM 686 N N . GLU A 1 86 ? 0.268 27.497 51.346 1.00 46.86 86 GLU A N 1
ATOM 687 C CA . GLU A 1 86 ? -1.010 27.672 50.645 1.00 49.00 86 GLU A CA 1
ATOM 688 C C . GLU A 1 86 ? -1.816 28.806 51.268 1.00 48.28 86 GLU A C 1
ATOM 689 O O . GLU A 1 86 ? -2.443 29.596 50.557 1.00 50.93 86 GLU A O 1
ATOM 695 N N . PHE A 1 87 ? -1.800 28.884 52.594 1.00 49.04 87 PHE A N 1
ATOM 696 C CA . PHE A 1 87 ? -2.531 29.924 53.301 1.00 49.43 87 PHE A CA 1
ATOM 697 C C . PHE A 1 87 ? -1.993 31.316 52.918 1.00 50.08 87 PHE A C 1
ATOM 698 O O . PHE A 1 87 ? -2.754 32.164 52.472 1.00 50.98 87 PHE A O 1
ATOM 706 N N . PHE A 1 88 ? -0.689 31.543 53.059 1.00 48.99 88 PHE A N 1
ATOM 707 C CA . PHE A 1 88 ? -0.094 32.837 52.674 1.00 49.32 88 PHE A CA 1
ATOM 708 C C . PHE A 1 88 ? -0.233 33.168 51.181 1.00 50.34 88 PHE A C 1
ATOM 709 O O . PHE A 1 88 ? -0.462 34.316 50.812 1.00 53.11 88 PHE A O 1
ATOM 717 N N . LYS A 1 89 ? -0.078 32.163 50.331 1.00 49.03 89 LYS A N 1
ATOM 718 C CA . LYS A 1 89 ? -0.079 32.362 48.885 1.00 51.50 89 LYS A CA 1
ATOM 719 C C . LYS A 1 89 ? -1.392 32.938 48.360 1.00 50.78 89 LYS A C 1
ATOM 720 O O . LYS A 1 89 ? -1.394 33.809 47.478 1.00 45.11 89 LYS A O 1
ATOM 726 N N . LYS A 1 90 ? -2.504 32.450 48.904 1.00 51.81 90 LYS A N 1
ATOM 727 C CA A LYS A 1 90 ? -3.824 32.897 48.472 0.50 52.00 90 LYS A CA 1
ATOM 728 C CA B LYS A 1 90 ? -3.824 32.906 48.474 0.50 52.05 90 LYS A CA 1
ATOM 729 C C . LYS A 1 90 ? -4.083 34.338 48.924 1.00 49.66 90 LYS A C 1
ATOM 730 O O . LYS A 1 90 ? -4.729 35.101 48.215 1.00 49.44 90 LYS A O 1
ATOM 741 N N . ILE A 1 91 ? -3.550 34.703 50.091 1.00 49.50 91 ILE A N 1
ATOM 742 C CA . ILE A 1 91 ? -3.673 36.062 50.616 1.00 47.44 91 ILE A CA 1
ATOM 743 C C . ILE A 1 91 ? -2.806 37.033 49.807 1.00 45.61 91 ILE A C 1
ATOM 744 O O . ILE A 1 91 ? -3.279 38.065 49.340 1.00 43.69 91 ILE A O 1
ATOM 749 N N . VAL A 1 92 ? -1.541 36.675 49.630 1.00 45.62 92 VAL A N 1
ATOM 750 C CA . VAL A 1 92 ? -0.523 37.606 49.146 1.00 46.68 92 VAL A CA 1
ATOM 751 C C . VAL A 1 92 ? -0.383 37.628 47.626 1.00 48.48 92 VAL A C 1
ATOM 752 O O . VAL A 1 92 ? -0.261 38.703 47.028 1.00 47.77 92 VAL A O 1
ATOM 756 N N . CYS A 1 93 ? -0.400 36.451 47.005 1.00 49.15 93 CYS A N 1
ATOM 757 C CA . CYS A 1 93 ? -0.013 36.333 45.608 1.00 49.09 93 CYS A CA 1
ATOM 758 C C . CYS A 1 93 ? -1.215 36.434 44.675 1.00 50.78 93 CYS A C 1
ATOM 759 O O . CYS A 1 93 ? -2.111 35.591 44.718 1.00 52.16 93 CYS A O 1
ATOM 762 N N . HIS A 1 94 ? -1.227 37.481 43.848 1.00 50.22 94 HIS A N 1
ATOM 763 C CA . HIS A 1 94 ? -2.175 37.610 42.729 1.00 53.14 94 HIS A CA 1
ATOM 764 C C . HIS A 1 94 ? -3.618 37.440 43.203 1.00 52.19 94 HIS A C 1
ATOM 765 O O . HIS A 1 94 ? -4.416 36.733 42.585 1.00 50.88 94 HIS A O 1
ATOM 772 N N . HIS A 1 95 ? -3.943 38.127 44.292 1.00 53.22 95 HIS A N 1
ATOM 773 C CA . HIS A 1 95 ? -5.096 37.774 45.110 1.00 55.30 95 HIS A CA 1
ATOM 774 C C . HIS A 1 95 ? -6.467 37.840 44.427 1.00 56.86 95 HIS A C 1
ATOM 775 O O . HIS A 1 95 ? -7.060 36.808 44.099 1.00 58.42 95 HIS A O 1
ATOM 782 N N . HIS A 1 96 ? -6.935 39.056 44.184 1.00 58.58 96 HIS A N 1
ATOM 783 C CA . HIS A 1 96 ? -8.372 39.361 44.232 1.00 60.95 96 HIS A CA 1
ATOM 784 C C . HIS A 1 96 ? -9.036 39.263 42.869 1.00 60.86 96 HIS A C 1
ATOM 785 O O . HIS A 1 96 ? -9.825 38.349 42.633 1.00 62.93 96 HIS A O 1
ATOM 792 N N . MET B 1 1 ? 17.770 43.203 54.945 1.00 49.92 1 MET B N 1
ATOM 793 C CA . MET B 1 1 ? 16.514 43.643 55.597 1.00 52.78 1 MET B CA 1
ATOM 794 C C . MET B 1 1 ? 16.269 42.786 56.841 1.00 50.20 1 MET B C 1
ATOM 795 O O . MET B 1 1 ? 16.496 41.582 56.820 1.00 47.86 1 MET B O 1
ATOM 800 N N . LYS B 1 2 ? 15.832 43.418 57.923 1.00 50.23 2 LYS B N 1
ATOM 801 C CA . LYS B 1 2 ? 15.440 42.703 59.135 1.00 51.27 2 LYS B CA 1
ATOM 802 C C . LYS B 1 2 ? 13.926 42.602 59.192 1.00 49.88 2 LYS B C 1
ATOM 803 O O . LYS B 1 2 ? 13.218 43.402 58.587 1.00 48.97 2 LYS B O 1
ATOM 809 N N . ILE B 1 3 ? 13.440 41.604 59.921 1.00 49.10 3 ILE B N 1
ATOM 810 C CA . ILE B 1 3 ? 12.012 41.430 60.133 1.00 49.88 3 ILE B CA 1
ATOM 811 C C . ILE B 1 3 ? 11.533 42.564 61.019 1.00 48.69 3 ILE B C 1
ATOM 812 O O . ILE B 1 3 ? 12.140 42.838 62.052 1.00 50.20 3 ILE B O 1
ATOM 817 N N . ARG B 1 4 ? 10.451 43.221 60.609 1.00 49.93 4 ARG B N 1
ATOM 818 C CA A ARG B 1 4 ? 9.920 44.365 61.348 0.50 51.24 4 ARG B CA 1
ATOM 819 C CA B ARG B 1 4 ? 9.910 44.375 61.330 0.50 51.21 4 ARG B CA 1
ATOM 820 C C . ARG B 1 4 ? 8.513 44.066 61.851 1.00 50.67 4 ARG B C 1
ATOM 821 O O . ARG B 1 4 ? 7.862 43.135 61.371 1.00 48.11 4 ARG B O 1
ATOM 836 N N . LYS B 1 5 ? 8.057 44.859 62.821 1.00 50.01 5 LYS B N 1
ATOM 837 C CA . LYS B 1 5 ? 6.834 44.555 63.590 1.00 50.29 5 LYS B CA 1
ATOM 838 C C . LYS B 1 5 ? 5.560 44.333 62.781 1.00 48.25 5 LYS B C 1
ATOM 839 O O . LYS B 1 5 ? 4.710 43.537 63.177 1.00 51.23 5 LYS B O 1
ATOM 845 N N . TYR B 1 6 ? 5.416 45.020 61.656 1.00 48.38 6 TYR B N 1
ATOM 846 C CA . TYR B 1 6 ? 4.198 44.862 60.860 1.00 49.43 6 TYR B CA 1
ATOM 847 C C . TYR B 1 6 ? 4.251 43.688 59.870 1.00 51.83 6 TYR B C 1
ATOM 848 O O . TYR B 1 6 ? 3.291 43.462 59.122 1.00 49.04 6 TYR B O 1
ATOM 857 N N . MET B 1 7 ? 5.339 42.911 59.900 1.00 49.38 7 MET B N 1
ATOM 858 C CA . MET B 1 7 ? 5.479 41.746 59.026 1.00 49.61 7 MET B CA 1
ATOM 859 C C . MET B 1 7 ? 4.729 40.567 59.625 1.00 48.69 7 MET B C 1
ATOM 860 O O . MET B 1 7 ? 5.304 39.556 60.014 1.00 51.84 7 MET B O 1
ATOM 865 N N . ARG B 1 8 ? 3.420 40.750 59.702 1.00 50.17 8 ARG B N 1
ATOM 866 C CA . ARG B 1 8 ? 2.472 39.754 60.166 1.00 51.29 8 ARG B CA 1
ATOM 867 C C . ARG B 1 8 ? 1.307 39.810 59.189 1.00 50.80 8 ARG B C 1
ATOM 868 O O . ARG B 1 8 ? 0.930 40.894 58.733 1.00 48.95 8 ARG B O 1
ATOM 876 N N . ILE B 1 9 ? 0.745 38.652 58.869 1.00 50.05 9 ILE B N 1
ATOM 877 C CA . ILE B 1 9 ? -0.258 38.542 57.828 1.00 50.61 9 ILE B CA 1
ATOM 878 C C . ILE B 1 9 ? -1.502 39.393 58.141 1.00 49.62 9 ILE B C 1
ATOM 879 O O . ILE B 1 9 ? -2.096 39.971 57.242 1.00 48.58 9 ILE B O 1
ATOM 884 N N . ASN B 1 10 ? -1.862 39.498 59.418 1.00 50.19 10 ASN B N 1
ATOM 885 C CA . ASN B 1 10 ? -3.063 40.230 59.799 1.00 51.11 10 ASN B CA 1
ATOM 886 C C . ASN B 1 10 ? -2.918 41.736 59.590 1.00 52.84 10 ASN B C 1
ATOM 887 O O . ASN B 1 10 ? -3.890 42.407 59.237 1.00 51.53 10 ASN B O 1
ATOM 892 N N . TYR B 1 11 ? -1.705 42.259 59.788 1.00 51.80 11 TYR B N 1
ATOM 893 C CA . TYR B 1 11 ? -1.422 43.658 59.475 1.00 50.99 11 TYR B CA 1
ATOM 894 C C . TYR B 1 11 ? -1.496 43.889 57.972 1.00 50.40 11 TYR B C 1
ATOM 895 O O . TYR B 1 11 ? -2.091 44.859 57.529 1.00 49.60 11 TYR B O 1
ATOM 904 N N . TYR B 1 12 ? -0.889 42.996 57.194 1.00 51.26 12 TYR B N 1
ATOM 905 C CA . TYR B 1 12 ? -0.942 43.097 55.737 1.00 50.01 12 TYR B CA 1
ATOM 906 C C . TYR B 1 12 ? -2.386 43.075 55.260 1.00 49.32 12 TYR B C 1
ATOM 907 O O . TYR B 1 12 ? -2.795 43.898 54.453 1.00 48.23 12 TYR B O 1
ATOM 916 N N . ILE B 1 13 ? -3.157 42.134 55.781 1.00 49.53 13 ILE B N 1
ATOM 917 C CA . ILE B 1 13 ? -4.552 41.999 55.409 1.00 49.60 13 ILE B CA 1
ATOM 918 C C . ILE B 1 13 ? -5.367 43.259 55.719 1.00 50.69 13 ILE B C 1
ATOM 919 O O . ILE B 1 13 ? -6.155 43.703 54.886 1.00 51.42 13 ILE B O 1
ATOM 924 N N . ILE B 1 14 ? -5.172 43.839 56.903 1.00 49.73 14 ILE B N 1
ATOM 925 C CA . ILE B 1 14 ? -5.860 45.077 57.274 1.00 48.35 14 ILE B CA 1
ATOM 926 C C . ILE B 1 14 ? -5.528 46.207 56.294 1.00 51.24 14 ILE B C 1
ATOM 927 O O . ILE B 1 14 ? -6.430 46.872 55.781 1.00 51.22 14 ILE B O 1
ATOM 932 N N . LEU B 1 15 ? -4.238 46.417 56.044 1.00 50.16 15 LEU B N 1
ATOM 933 C CA . LEU B 1 15 ? -3.783 47.463 55.111 1.00 51.24 15 LEU B CA 1
ATOM 934 C C . LEU B 1 15 ? -4.268 47.229 53.679 1.00 51.15 15 LEU B C 1
ATOM 935 O O . LEU B 1 15 ? -4.581 48.178 52.960 1.00 48.36 15 LEU B O 1
ATOM 940 N N . LYS B 1 16 ? -4.316 45.965 53.266 1.00 51.64 16 LYS B N 1
ATOM 941 C CA . LYS B 1 16 ? -4.741 45.619 51.913 1.00 51.56 16 LYS B CA 1
ATOM 942 C C . LYS B 1 16 ? -6.224 45.926 51.713 1.00 52.43 16 LYS B C 1
ATOM 943 O O . LYS B 1 16 ? -6.623 46.385 50.639 1.00 49.55 16 LYS B O 1
ATOM 949 N N . VAL B 1 17 ? -7.030 45.668 52.743 1.00 53.05 17 VAL B N 1
ATOM 950 C CA . VAL B 1 17 ? -8.472 45.941 52.697 1.00 53.51 17 VAL B CA 1
ATOM 951 C C . VAL B 1 17 ? -8.751 47.450 52.618 1.00 53.62 17 VAL B C 1
ATOM 952 O O . VAL B 1 17 ? -9.681 47.878 51.933 1.00 55.11 17 VAL B O 1
ATOM 956 N N . LEU B 1 18 ? -7.932 48.245 53.302 1.00 51.42 18 LEU B N 1
ATOM 957 C CA . LEU B 1 18 ? -7.978 49.707 53.166 1.00 51.05 18 LEU B CA 1
ATOM 958 C C . LEU B 1 18 ? -7.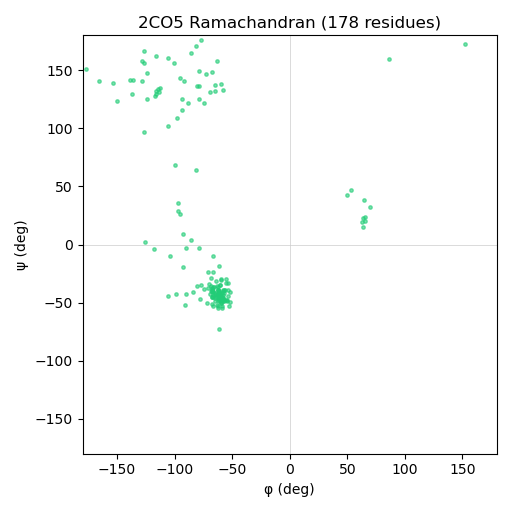642 50.172 51.744 1.00 47.66 18 LEU B C 1
ATOM 959 O O . LEU B 1 18 ? -8.406 50.921 51.144 1.00 49.54 18 LEU B O 1
ATOM 964 N N . VAL B 1 19 ? -6.509 49.719 51.214 1.00 47.48 19 VAL B N 1
ATOM 965 C CA . VAL B 1 19 ? -6.094 50.045 49.838 1.00 48.90 19 VAL B CA 1
ATOM 966 C C . VAL B 1 19 ? -7.142 49.610 48.806 1.00 49.21 19 VAL B C 1
ATOM 967 O O . VAL B 1 19 ? -7.454 50.352 47.875 1.00 52.81 19 VAL B O 1
ATOM 971 N N . ILE B 1 20 ? -7.670 48.403 48.985 1.00 50.84 20 ILE B N 1
ATOM 972 C CA . ILE B 1 20 ? -8.774 47.876 48.172 1.00 50.71 20 ILE B CA 1
ATOM 973 C C . ILE B 1 20 ? -9.985 48.816 48.140 1.00 47.91 20 ILE B C 1
ATOM 974 O O . ILE B 1 20 ? -10.630 48.970 47.105 1.00 42.02 20 ILE B O 1
ATOM 979 N N . ASN B 1 21 ? -10.286 49.430 49.284 1.00 49.78 21 ASN B N 1
ATOM 980 C CA . ASN B 1 21 ? -11.430 50.329 49.422 1.00 48.98 21 ASN B CA 1
ATOM 981 C C . ASN B 1 21 ?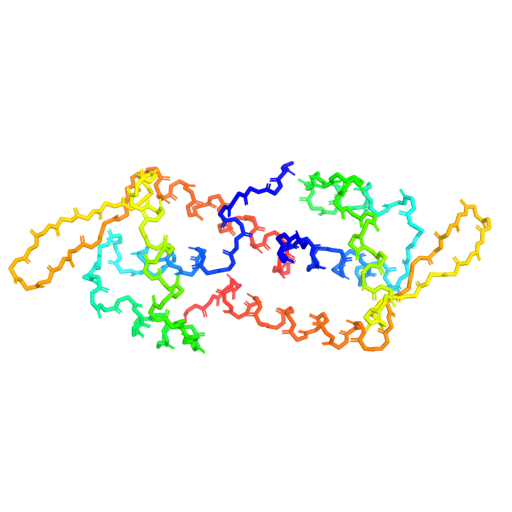 -11.033 51.799 49.275 1.00 49.87 21 ASN B C 1
ATOM 982 O O . ASN B 1 21 ? -11.676 52.681 49.840 1.00 51.47 21 ASN B O 1
ATOM 987 N N . GLY B 1 22 ? -9.978 52.056 48.504 1.00 49.61 22 GLY B N 1
ATOM 988 C CA . GLY B 1 22 ? -9.527 53.415 48.225 1.00 50.59 22 GLY B CA 1
ATOM 989 C C . GLY B 1 22 ? -9.030 54.187 49.435 1.00 51.01 22 GLY B C 1
ATOM 990 O O . GLY B 1 22 ? -9.286 55.386 49.542 1.00 49.64 22 GLY B O 1
ATOM 991 N N . SER B 1 23 ? -8.332 53.495 50.339 1.00 48.71 23 SER B N 1
ATOM 992 C CA . SER B 1 23 ? -7.729 54.099 51.539 1.00 51.31 23 SER B CA 1
ATOM 993 C C . SER B 1 23 ? -8.743 54.712 52.523 1.00 50.30 23 SER B C 1
ATOM 994 O O . SER B 1 23 ? -8.372 55.522 53.374 1.00 46.33 23 SER B O 1
ATOM 997 N N . ARG B 1 24 ? -10.008 54.306 52.422 1.00 51.10 24 ARG B N 1
ATOM 998 C CA . ARG B 1 24 ? -11.059 54.825 53.297 1.00 52.98 24 ARG B CA 1
ATOM 999 C C . ARG B 1 24 ? -12.137 53.770 53.515 1.00 52.71 24 ARG B C 1
ATOM 1000 O O . ARG B 1 24 ? -12.728 53.273 52.561 1.00 52.54 24 ARG B O 1
ATOM 1008 N N . LEU B 1 25 ? -12.387 53.434 54.775 1.00 53.23 25 LEU B N 1
ATOM 1009 C CA . LEU B 1 25 ? -13.388 52.434 55.113 1.00 51.74 25 LEU B CA 1
ATOM 1010 C C . LEU B 1 25 ? -13.937 52.686 56.509 1.00 50.20 25 LEU B C 1
ATOM 1011 O O . LEU B 1 25 ? -13.187 53.024 57.428 1.00 47.57 25 LEU B O 1
ATOM 1016 N N . GLU B 1 26 ? -15.248 52.528 56.658 1.00 50.38 26 GLU B N 1
ATOM 1017 C CA . GLU B 1 26 ? -15.881 52.621 57.964 1.00 51.57 26 GLU B CA 1
ATOM 1018 C C . GLU B 1 26 ? -15.367 51.470 58.803 1.00 50.53 26 GLU B C 1
ATOM 1019 O O . GLU B 1 26 ? -15.250 50.351 58.313 1.00 52.08 26 GLU B O 1
ATOM 1025 N N . LYS B 1 27 ? -15.049 51.767 60.058 1.00 48.74 27 LYS B N 1
ATOM 1026 C CA . LYS B 1 27 ? -14.489 50.792 60.993 1.00 49.23 27 LYS B CA 1
ATOM 1027 C C . LYS B 1 27 ? -15.388 49.565 61.175 1.00 45.98 27 LYS B C 1
ATOM 1028 O O . LYS B 1 27 ? -14.897 48.442 61.255 1.00 47.44 27 LYS B O 1
ATOM 1034 N N . LYS B 1 28 ? -16.699 49.782 61.216 1.00 46.74 28 LYS B N 1
ATOM 1035 C CA . LYS B 1 28 ? -17.662 48.697 61.458 1.00 49.11 28 LYS B CA 1
ATOM 1036 C C . LYS B 1 28 ? -17.740 47.657 60.332 1.00 50.11 28 LYS B C 1
ATOM 1037 O O . LYS B 1 28 ? -18.369 46.609 60.494 1.00 51.86 28 LYS B O 1
ATOM 1043 N N . ARG B 1 29 ? -17.110 47.947 59.198 1.00 49.33 29 ARG B N 1
ATOM 1044 C CA . ARG B 1 29 ? -17.150 47.055 58.050 1.00 49.99 29 ARG B CA 1
ATOM 1045 C C . ARG B 1 29 ? -15.857 46.271 57.847 1.00 49.42 29 ARG B C 1
ATOM 1046 O O . ARG B 1 29 ? -15.830 45.341 57.050 1.00 49.86 29 ARG B O 1
ATOM 1054 N N . LEU B 1 30 ? -14.804 46.624 58.581 1.00 47.58 30 LEU B N 1
ATOM 1055 C CA . LEU B 1 30 ? -13.490 46.018 58.369 1.00 49.90 30 LEU B CA 1
ATOM 1056 C C . LEU B 1 30 ? -13.517 44.507 58.550 1.00 47.34 30 LEU B C 1
ATOM 1057 O O . LEU B 1 30 ? -12.992 43.779 57.720 1.00 47.71 30 LEU B O 1
ATOM 1062 N N . ARG B 1 31 ? -14.131 44.039 59.633 1.00 51.26 31 ARG B N 1
ATOM 1063 C CA . ARG B 1 31 ? -14.133 42.607 59.944 1.00 51.77 31 ARG B CA 1
ATOM 1064 C C . ARG B 1 31 ? -14.823 41.812 58.834 1.00 51.22 31 ARG B C 1
ATOM 1065 O O . ARG B 1 31 ? -14.293 40.806 58.362 1.00 48.17 31 ARG B O 1
ATOM 1073 N N . SER B 1 32 ? -16.003 42.280 58.427 1.00 49.94 32 SER B N 1
ATOM 1074 C CA . SER B 1 32 ? -16.760 41.669 57.334 1.00 49.70 32 SER B CA 1
ATOM 1075 C C . SER B 1 32 ? -15.980 41.665 56.025 1.00 49.37 32 SER B C 1
ATOM 1076 O O . SER B 1 32 ? -15.957 40.663 55.321 1.00 49.72 32 SER B O 1
ATOM 1079 N N . GLU B 1 33 ? -15.363 42.800 55.701 1.00 50.80 33 GLU B N 1
ATOM 1080 C CA . GLU B 1 33 ? -14.567 42.945 54.484 1.00 49.00 33 GLU B CA 1
ATOM 1081 C C . GLU B 1 33 ? -13.454 41.910 54.420 1.00 48.47 33 GLU B C 1
ATOM 1082 O O . GLU B 1 33 ? -13.257 41.262 53.399 1.00 48.86 33 GLU B O 1
ATOM 1088 N N . ILE B 1 34 ? -12.721 41.778 55.518 1.00 51.19 34 ILE B N 1
ATOM 1089 C CA . ILE B 1 34 ? -11.655 40.788 55.634 1.00 49.96 34 ILE B CA 1
ATOM 1090 C C . ILE B 1 34 ? -12.193 39.375 55.428 1.00 48.64 34 ILE B C 1
ATOM 1091 O O . ILE B 1 34 ? -11.591 38.574 54.707 1.00 46.96 34 ILE B O 1
ATOM 1096 N N . LEU B 1 35 ? -13.322 39.071 56.065 1.00 48.50 35 LEU B N 1
ATOM 1097 C CA . LEU B 1 35 ? -13.935 37.754 55.921 1.00 49.40 35 LEU B CA 1
ATOM 1098 C C . LEU B 1 35 ? -14.339 37.464 54.474 1.00 51.05 35 LEU B C 1
ATOM 1099 O O . LEU B 1 35 ? -14.074 36.374 53.958 1.00 52.27 35 LEU B O 1
ATOM 1104 N N . LYS B 1 36 ? -14.978 38.427 53.820 1.00 49.92 36 LYS B N 1
ATOM 1105 C CA . LYS B 1 36 ? -15.483 38.186 52.477 1.00 49.89 36 LYS B CA 1
ATOM 1106 C C . LYS B 1 36 ? -14.380 38.225 51.419 1.00 47.48 36 LYS B C 1
ATOM 1107 O O . LYS B 1 36 ? -14.426 37.465 50.458 1.00 47.82 36 LYS B O 1
ATOM 1113 N N . ARG B 1 37 ? -13.385 39.088 51.605 1.00 46.06 37 ARG B N 1
ATOM 1114 C CA . ARG B 1 37 ? -12.272 39.182 50.652 1.00 47.74 37 ARG B CA 1
ATOM 1115 C C . ARG B 1 37 ? -11.206 38.096 50.858 1.00 45.96 37 ARG B C 1
ATOM 1116 O O . ARG B 1 37 ? -10.634 37.613 49.885 1.00 43.07 37 ARG B O 1
ATOM 1124 N N . PHE B 1 38 ? -10.943 37.707 52.104 1.00 43.69 38 PHE B N 1
ATOM 1125 C CA . PHE B 1 38 ? -9.852 36.770 52.389 1.00 47.17 38 PHE B CA 1
ATOM 1126 C C . PHE B 1 38 ? -10.251 35.440 53.025 1.00 47.98 38 PHE B C 1
ATOM 1127 O O . PHE B 1 38 ? -9.392 34.586 53.227 1.00 48.81 38 PHE B O 1
ATOM 1135 N N . ASP B 1 39 ? -11.530 35.260 53.347 1.00 48.79 39 ASP B N 1
ATOM 1136 C CA . ASP B 1 39 ? -12.000 34.017 53.967 1.00 49.06 39 ASP B CA 1
ATOM 1137 C C . ASP B 1 39 ? -11.404 33.810 55.363 1.00 48.76 39 ASP B C 1
ATOM 1138 O O . ASP B 1 39 ? -11.334 32.682 55.848 1.00 49.54 39 ASP B O 1
ATOM 1143 N N . ILE B 1 40 ? -10.990 34.901 56.005 1.00 49.44 40 ILE B N 1
ATOM 1144 C CA . ILE B 1 40 ? -10.395 34.860 57.335 1.00 49.15 40 ILE B CA 1
ATOM 1145 C C . ILE B 1 40 ? -11.296 35.607 58.314 1.00 48.90 40 ILE B C 1
ATOM 1146 O O . ILE B 1 40 ? -11.705 36.742 58.057 1.00 48.50 40 ILE B O 1
ATOM 1151 N N . ASP B 1 41 ? -11.606 34.953 59.429 1.00 51.46 41 ASP B N 1
ATOM 1152 C CA . ASP B 1 41 ? -12.444 35.525 60.477 1.00 51.89 41 ASP B CA 1
ATOM 1153 C C . ASP B 1 41 ? -11.555 35.905 61.654 1.00 54.00 41 ASP B C 1
ATOM 1154 O O . ASP B 1 41 ? -11.129 35.044 62.423 1.00 57.38 41 ASP B O 1
ATOM 1159 N N . ILE B 1 42 ? -11.249 37.191 61.779 1.00 54.05 42 ILE B N 1
ATOM 1160 C CA . ILE B 1 42 ? -10.481 37.672 62.924 1.00 52.32 42 ILE B CA 1
ATOM 1161 C C . ILE B 1 42 ? -11.472 38.129 63.997 1.00 48.85 42 ILE B C 1
ATOM 1162 O O . ILE B 1 42 ? -12.352 38.949 63.729 1.00 43.93 42 ILE B O 1
ATOM 1167 N N . SER B 1 43 ? -11.332 37.589 65.203 1.00 48.13 43 SER B N 1
ATOM 1168 C CA . SER B 1 43 ? -12.190 37.965 66.326 1.00 48.09 43 SER B CA 1
ATOM 1169 C C . SER B 1 43 ? -11.995 39.444 66.687 1.00 46.74 43 SER B C 1
ATOM 1170 O O . SER B 1 43 ? -10.967 40.043 66.352 1.00 45.95 43 SER B O 1
ATOM 1173 N N . ASP B 1 44 ? -12.986 40.031 67.351 1.00 46.29 44 ASP B N 1
ATOM 1174 C CA . ASP B 1 44 ? -12.910 41.442 67.764 1.00 48.46 44 ASP B CA 1
ATOM 1175 C C . ASP B 1 44 ? -11.746 41.700 68.724 1.00 49.94 44 ASP B C 1
ATOM 1176 O O . ASP B 1 44 ? -11.015 42.683 68.583 1.00 49.99 44 ASP B O 1
ATOM 1181 N N . GLY B 1 45 ? -11.584 40.811 69.698 1.00 48.41 45 GLY B N 1
ATOM 1182 C CA . GLY B 1 45 ? -10.542 40.954 70.705 1.00 50.28 45 GLY B CA 1
ATOM 1183 C C . GLY B 1 45 ? -9.133 40.935 70.137 1.00 51.55 45 GLY B C 1
ATOM 1184 O O . GLY B 1 45 ? -8.202 41.368 70.807 1.00 50.61 45 GLY B O 1
ATOM 1185 N N . VAL B 1 46 ? -8.977 40.424 68.911 1.00 51.43 46 VAL B N 1
ATOM 1186 C CA . VAL B 1 46 ? -7.696 40.448 68.208 1.00 48.52 46 VAL B CA 1
ATOM 1187 C C . VAL B 1 46 ? -7.630 41.604 67.217 1.00 52.79 46 VAL B C 1
ATOM 1188 O O . VAL B 1 46 ? -6.616 42.289 67.137 1.00 52.81 46 VAL B O 1
ATOM 1192 N N . LEU B 1 47 ? -8.713 41.832 66.480 1.00 49.14 47 LEU B N 1
ATOM 1193 C CA . LEU B 1 47 ? -8.712 42.818 65.403 1.00 48.45 47 LEU B CA 1
ATOM 1194 C C . LEU B 1 47 ? -8.549 44.250 65.879 1.00 47.71 47 LEU B C 1
ATOM 1195 O O . LEU B 1 47 ? -7.686 44.967 65.387 1.00 48.88 47 LEU B O 1
ATOM 1200 N N . TYR B 1 48 ? -9.389 44.678 66.818 1.00 46.90 48 TYR B N 1
ATOM 1201 C CA . TYR B 1 48 ? -9.434 46.096 67.169 1.00 48.59 48 TYR B CA 1
ATOM 1202 C C . TYR B 1 48 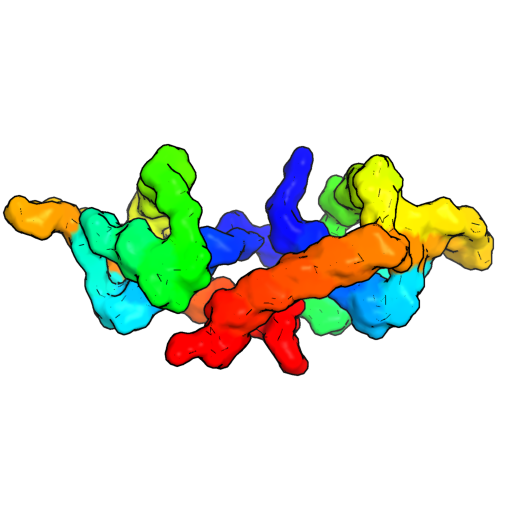? -8.173 46.604 67.870 1.00 49.43 48 TYR B C 1
ATOM 1203 O O . TYR B 1 48 ? -7.786 47.746 67.657 1.00 52.03 48 TYR B O 1
ATOM 1212 N N . PRO B 1 49 ? -7.532 45.772 68.713 1.00 52.08 49 PRO B N 1
ATOM 1213 C CA . PRO B 1 49 ? -6.189 46.124 69.184 1.00 50.26 49 PRO B CA 1
ATOM 1214 C C . PRO B 1 49 ? -5.158 46.331 68.080 1.00 50.46 49 PRO B C 1
ATOM 1215 O O . PRO B 1 49 ? -4.326 47.233 68.203 1.00 46.82 49 PRO B O 1
ATOM 1219 N N . LEU B 1 50 ? -5.199 45.506 67.026 1.00 48.57 50 LEU B N 1
ATOM 1220 C CA . LEU B 1 50 ? -4.322 45.706 65.859 1.00 49.53 50 LEU B CA 1
ATOM 1221 C C . LEU B 1 50 ? -4.610 47.049 65.201 1.00 48.56 50 LEU B C 1
ATOM 1222 O O . LEU B 1 50 ? -3.694 47.788 64.853 1.00 47.98 50 LEU B O 1
ATOM 1227 N N . ILE B 1 51 ? -5.896 47.351 65.032 1.00 49.83 51 ILE B N 1
ATOM 1228 C CA . ILE B 1 51 ? -6.329 48.635 64.507 1.00 48.41 51 ILE B CA 1
ATOM 1229 C C . ILE B 1 51 ? -5.817 49.787 65.374 1.00 48.42 51 ILE B C 1
ATOM 1230 O O . ILE B 1 51 ? -5.300 50.771 64.848 1.00 46.83 51 ILE B O 1
ATOM 1235 N N . ASP B 1 52 ? -5.951 49.656 66.695 1.00 47.28 52 ASP B N 1
ATOM 1236 C CA . ASP B 1 52 ? -5.520 50.710 67.620 1.00 47.06 52 ASP B CA 1
ATOM 1237 C C . ASP B 1 52 ? -4.045 51.010 67.448 1.00 47.63 52 ASP B C 1
ATOM 1238 O O . ASP B 1 52 ? -3.645 52.169 67.384 1.00 49.13 52 ASP B O 1
ATOM 1243 N N . SER B 1 53 ? -3.236 49.960 67.372 1.00 48.38 53 SER B N 1
ATOM 1244 C CA . SER B 1 53 ? -1.791 50.120 67.205 1.00 48.10 53 SER B CA 1
ATOM 1245 C C . SER B 1 53 ? -1.491 50.900 65.931 1.00 48.58 53 SER B C 1
ATOM 1246 O O . SER B 1 53 ? -0.692 51.832 65.951 1.00 48.99 53 SER B O 1
ATOM 1249 N N . LEU B 1 54 ? -2.155 50.529 64.835 1.00 51.84 54 LEU B N 1
ATOM 1250 C CA . LEU B 1 54 ? -1.995 51.213 63.541 1.00 51.11 54 LEU B CA 1
ATOM 1251 C C . LEU B 1 54 ? -2.392 52.686 63.611 1.00 51.29 54 LEU B C 1
ATOM 1252 O O . LEU B 1 54 ? -1.712 53.539 63.051 1.00 49.65 54 LEU B O 1
ATOM 1257 N N . ILE B 1 55 ? -3.501 52.965 64.294 1.00 50.78 55 ILE B N 1
ATOM 1258 C CA . ILE B 1 55 ? -3.996 54.331 64.473 1.00 49.42 55 ILE B CA 1
ATOM 1259 C C . ILE B 1 55 ? -3.055 55.168 65.330 1.00 50.11 55 ILE B C 1
ATOM 1260 O O . ILE B 1 55 ? -2.761 56.319 64.997 1.00 46.65 55 ILE B O 1
ATOM 1265 N N . ASP B 1 56 ? -2.592 54.599 66.441 1.00 49.95 56 ASP B N 1
ATOM 1266 C CA . ASP B 1 56 ? -1.719 55.339 67.352 1.00 48.58 56 ASP B CA 1
ATOM 1267 C C . ASP B 1 56 ? -0.322 55.538 66.739 1.00 48.72 56 ASP B C 1
ATOM 1268 O O . ASP B 1 56 ? 0.379 56.472 67.114 1.00 45.37 56 ASP B O 1
ATOM 1273 N N . ASP B 1 57 ? 0.067 54.667 65.799 1.00 48.90 57 ASP B N 1
ATOM 1274 C CA . ASP B 1 57 ? 1.336 54.796 65.057 1.00 48.46 57 ASP B CA 1
ATOM 1275 C C . ASP B 1 57 ? 1.199 55.559 63.725 1.00 49.09 57 ASP B C 1
ATOM 1276 O O . ASP B 1 57 ? 2.134 55.582 62.918 1.00 47.66 57 ASP B O 1
ATOM 1281 N N . LYS B 1 58 ? 0.036 56.162 63.486 1.00 48.58 58 LYS B N 1
ATOM 1282 C CA . LYS B 1 58 ? -0.184 57.027 62.318 1.00 50.39 58 LYS B CA 1
ATOM 1283 C C . LYS B 1 58 ? -0.113 56.299 60.974 1.00 50.68 58 LYS B C 1
ATOM 1284 O O . LYS B 1 58 ? 0.081 56.933 59.941 1.00 52.64 58 LYS B O 1
ATOM 1290 N N . ILE B 1 59 ? -0.280 54.980 60.993 1.00 53.21 59 ILE B N 1
ATOM 1291 C CA . ILE B 1 59 ? -0.411 54.177 59.773 1.00 51.87 59 ILE B CA 1
ATOM 1292 C C . ILE B 1 59 ? -1.833 54.349 59.252 1.00 51.33 59 ILE B C 1
ATOM 1293 O O . ILE B 1 59 ? -2.054 54.589 58.062 1.00 51.50 59 ILE B O 1
ATOM 1298 N N . LEU B 1 60 ? -2.789 54.221 60.168 1.00 49.38 60 LEU B N 1
ATOM 1299 C CA . LEU B 1 60 ? -4.179 54.574 59.914 1.00 49.55 60 LEU B CA 1
ATOM 1300 C C . LEU B 1 60 ? -4.512 55.883 60.618 1.00 50.40 60 LEU B C 1
ATOM 1301 O O . LEU B 1 60 ? -3.810 56.304 61.549 1.00 49.79 60 LEU B O 1
ATOM 1306 N N . ARG B 1 61 ? -5.587 56.514 60.153 1.00 53.47 61 ARG B N 1
ATOM 1307 C CA . ARG B 1 61 ? -6.216 57.649 60.825 1.00 53.39 61 ARG B CA 1
ATOM 1308 C C . ARG B 1 61 ? -7.683 57.313 61.058 1.00 53.55 61 ARG B C 1
ATOM 1309 O O . ARG B 1 61 ? -8.298 56.614 60.251 1.00 51.30 61 ARG B O 1
ATOM 1317 N N . GLU B 1 62 ? -8.241 57.834 62.149 1.00 52.84 62 GLU B N 1
ATOM 1318 C CA . GLU B 1 62 ? -9.641 57.618 62.481 1.00 52.56 62 GLU B CA 1
ATOM 1319 C C . GLU B 1 62 ? -10.346 58.959 62.639 1.00 52.00 62 GLU B C 1
ATOM 1320 O O . GLU B 1 62 ? -9.895 59.811 63.399 1.00 52.84 62 GLU B O 1
ATOM 1326 N N . GLU B 1 63 ? -11.435 59.152 61.901 1.00 52.70 63 GLU B N 1
ATOM 1327 C CA . GLU B 1 63 ? -12.295 60.318 62.094 1.00 51.79 63 GLU B CA 1
ATOM 1328 C C . GLU B 1 63 ? -13.662 59.875 62.587 1.00 51.22 63 GLU B C 1
ATOM 1329 O O . GLU B 1 63 ? -14.257 58.933 62.055 1.00 49.09 63 GLU B O 1
ATOM 1335 N N . GLU B 1 64 ? -14.151 60.569 63.607 1.00 51.68 64 GLU B N 1
ATOM 1336 C CA . GLU B 1 64 ? -15.472 60.322 64.146 1.00 52.03 64 GLU B CA 1
ATOM 1337 C C . GLU B 1 64 ? -16.521 60.877 63.185 1.00 52.53 64 GLU B C 1
ATOM 1338 O O . GLU B 1 64 ? -16.503 62.070 62.868 1.00 52.30 64 GLU B O 1
ATOM 1344 N N . ALA B 1 65 ? -17.420 60.013 62.715 1.00 51.80 65 ALA B N 1
ATOM 1345 C CA . ALA B 1 65 ? -18.540 60.438 61.868 1.00 51.60 65 ALA B CA 1
ATOM 1346 C C . ALA B 1 65 ? -19.868 59.947 62.453 1.00 52.40 65 ALA B C 1
ATOM 1347 O O . ALA B 1 65 ? -19.882 58.970 63.204 1.00 53.68 65 ALA B O 1
ATOM 1349 N N . PRO B 1 66 ? -20.988 60.624 62.111 1.00 53.01 66 PRO B N 1
ATOM 1350 C CA . PRO B 1 66 ? -22.313 60.297 62.664 1.00 52.97 66 PRO B CA 1
ATOM 1351 C C . PRO B 1 66 ? -22.735 58.834 62.506 1.00 53.21 66 PRO B C 1
ATOM 1352 O O . PRO B 1 66 ? -23.259 58.244 63.453 1.00 53.49 66 PRO B O 1
ATOM 1356 N N . ASP B 1 67 ? -22.513 58.267 61.322 1.00 53.67 67 ASP B N 1
ATOM 1357 C CA . ASP B 1 67 ? -22.790 56.845 61.077 1.00 53.50 67 ASP B CA 1
ATOM 1358 C C . ASP B 1 67 ? -21.492 56.039 61.159 1.00 53.16 67 ASP B C 1
ATOM 1359 O O . ASP B 1 67 ? -20.992 55.516 60.159 1.00 54.38 67 ASP B O 1
ATOM 1364 N N . GLY B 1 68 ? -20.951 55.962 62.374 1.00 52.61 68 GLY B N 1
ATOM 1365 C CA . GLY B 1 68 ? -19.765 55.158 62.661 1.00 51.55 68 GLY B CA 1
ATOM 1366 C C . GLY B 1 68 ? -18.447 55.870 62.409 1.00 50.57 68 GLY B C 1
ATOM 1367 O O . GLY B 1 68 ? -18.385 56.851 61.663 1.00 49.45 68 GLY B O 1
ATOM 1368 N N . LYS B 1 69 ? -17.387 55.358 63.032 1.00 48.58 69 LYS B N 1
ATOM 1369 C CA . LYS B 1 69 ? -16.040 55.884 62.832 1.00 48.57 69 LYS B CA 1
ATOM 1370 C C . LYS B 1 69 ? -15.535 55.475 61.445 1.00 47.22 69 LYS B C 1
ATOM 1371 O O . LYS B 1 69 ? -15.896 54.414 60.935 1.00 42.83 69 LYS B O 1
ATOM 1377 N N . VAL B 1 70 ? -14.726 56.334 60.832 1.00 48.21 70 VAL B N 1
ATOM 1378 C CA . VAL B 1 70 ? -14.143 56.054 59.524 1.00 48.54 70 VAL B CA 1
ATOM 1379 C C . VAL B 1 70 ? -12.637 55.906 59.650 1.00 50.19 70 VAL B C 1
ATOM 1380 O O . VAL B 1 70 ? -11.971 56.743 60.266 1.00 48.96 70 VAL B O 1
ATOM 1384 N N . LEU B 1 71 ? -12.112 54.828 59.067 1.00 51.89 71 LEU B N 1
ATOM 1385 C CA . LEU B 1 71 ? -10.673 54.607 58.991 1.00 51.57 71 LEU B CA 1
ATOM 1386 C C . LEU B 1 71 ? -10.132 55.182 57.683 1.00 51.29 71 LEU B C 1
ATOM 1387 O O . LEU B 1 71 ? -10.774 55.092 56.638 1.00 49.75 71 LEU B O 1
ATOM 1392 N N . PHE B 1 72 ? -8.952 55.788 57.771 1.00 52.48 72 PHE B N 1
ATOM 1393 C CA . PHE B 1 72 ? -8.229 56.298 56.619 1.00 50.39 72 PHE B CA 1
ATOM 1394 C C . PHE B 1 72 ? -6.812 55.748 56.646 1.00 51.32 72 PHE B C 1
ATOM 1395 O O . PHE B 1 72 ? -6.200 55.659 57.713 1.00 48.57 72 PHE B O 1
ATOM 1403 N N . LEU B 1 73 ? -6.300 55.394 55.468 1.00 49.78 73 LEU B N 1
ATOM 1404 C CA . LEU B 1 73 ? -4.903 55.029 55.303 1.00 49.81 73 LEU B CA 1
ATOM 1405 C C . LEU B 1 73 ? -4.098 56.299 55.011 1.00 49.42 73 LEU B C 1
ATOM 1406 O O . LEU B 1 7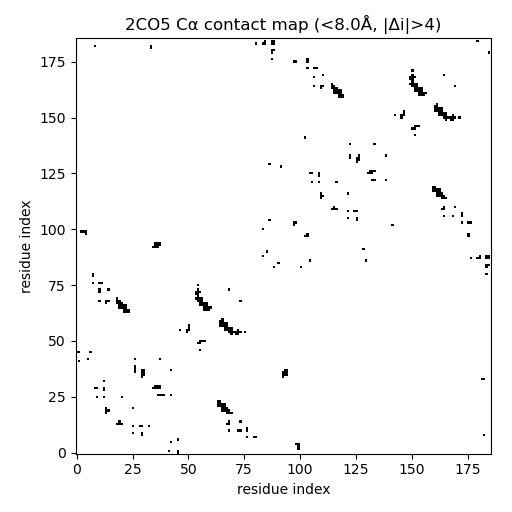3 ? -4.374 57.002 54.059 1.00 50.30 73 LEU B O 1
ATOM 1411 N N . THR B 1 74 ? -3.104 56.586 55.842 1.00 52.46 74 THR B N 1
ATOM 1412 C CA . THR B 1 74 ? -2.254 57.758 55.669 1.00 50.52 74 THR B CA 1
ATOM 1413 C C . THR B 1 74 ? -1.161 57.509 54.637 1.00 50.92 74 THR B C 1
ATOM 1414 O O . THR B 1 74 ? -0.962 56.378 54.191 1.00 56.46 74 THR B O 1
ATOM 1418 N N . GLU B 1 75 ? -0.446 58.573 54.274 1.00 51.34 75 GLU B N 1
ATOM 1419 C CA A GLU B 1 75 ? 0.709 58.463 53.389 0.50 50.47 75 GLU B CA 1
ATOM 1420 C CA B GLU B 1 75 ? 0.704 58.463 53.377 0.50 50.49 75 GLU B CA 1
ATOM 1421 C C . GLU B 1 75 ? 1.740 57.518 53.989 1.00 51.38 75 GLU B C 1
ATOM 1422 O O . GLU B 1 75 ? 2.313 56.685 53.289 1.00 50.70 75 GLU B O 1
ATOM 1433 N N . LYS B 1 76 ? 1.969 57.653 55.299 1.00 51.15 76 LYS B N 1
ATOM 1434 C CA . LYS B 1 76 ? 2.864 56.756 56.031 1.00 49.37 76 LYS B CA 1
ATOM 1435 C C . LYS B 1 76 ? 2.401 55.298 55.888 1.00 51.93 76 LYS B C 1
ATOM 1436 O O . LYS B 1 76 ? 3.221 54.388 55.711 1.00 50.85 76 LYS B O 1
ATOM 1442 N N . GLY B 1 77 ? 1.088 55.091 55.972 1.00 49.99 77 GLY B N 1
ATOM 1443 C CA . GLY B 1 77 ? 0.498 53.763 55.880 1.00 49.77 77 GLY B CA 1
ATOM 1444 C C . GLY B 1 77 ? 0.557 53.157 54.498 1.00 48.24 77 GLY B C 1
ATOM 1445 O O . GLY B 1 77 ? 0.750 51.952 54.356 1.00 47.81 77 GLY B O 1
ATOM 1446 N N . MET B 1 78 ? 0.371 53.984 53.473 1.00 49.72 78 MET B N 1
ATOM 1447 C CA . MET B 1 78 ? 0.498 53.523 52.091 1.00 49.19 78 MET B CA 1
ATOM 1448 C C . MET B 1 78 ? 1.929 53.067 51.827 1.00 48.86 78 MET B C 1
ATOM 1449 O O . MET B 1 78 ? 2.145 52.035 51.190 1.00 47.62 78 MET B O 1
ATOM 1454 N N . LYS B 1 79 ? 2.899 53.840 52.319 1.00 47.28 79 LYS B N 1
ATOM 1455 C CA . LYS B 1 79 ? 4.312 53.478 52.200 1.00 47.91 79 LYS B CA 1
ATOM 1456 C C . LYS B 1 79 ? 4.615 52.169 52.937 1.00 47.68 79 LYS B C 1
ATOM 1457 O O . LYS B 1 79 ? 5.397 51.359 52.450 1.00 48.03 79 LYS B O 1
ATOM 1463 N N . GLU B 1 80 ? 4.000 51.969 54.101 1.00 47.33 80 GLU B N 1
ATOM 1464 C CA . GLU B 1 80 ? 4.163 50.718 54.854 1.00 47.98 80 GLU B CA 1
ATOM 1465 C C . GLU B 1 80 ? 3.534 49.537 54.129 1.00 47.85 80 GLU B C 1
ATOM 1466 O O . GLU B 1 80 ? 4.099 48.441 54.116 1.00 49.87 80 GLU B O 1
ATOM 1472 N N . PHE B 1 81 ? 2.367 49.760 53.531 1.00 49.43 81 PHE B N 1
ATOM 1473 C CA . PHE B 1 81 ? 1.695 48.721 52.751 1.00 48.80 81 PHE B CA 1
ATOM 1474 C C . PHE B 1 81 ? 2.566 48.269 51.584 1.00 49.86 81 PHE B C 1
ATOM 1475 O O . PHE B 1 81 ? 2.706 47.071 51.328 1.00 49.54 81 PHE B O 1
ATOM 1483 N N . GLU B 1 82 ? 3.140 49.235 50.878 1.00 46.20 82 GLU B N 1
ATOM 1484 C CA . GLU B 1 82 ? 3.997 48.936 49.746 1.00 47.89 82 GLU B CA 1
ATOM 1485 C C . GLU B 1 82 ? 5.209 48.132 50.195 1.00 48.95 82 GLU B C 1
ATOM 1486 O O . GLU B 1 82 ? 5.581 47.147 49.552 1.00 49.97 82 GLU B O 1
ATOM 1492 N N . GLU B 1 83 ? 5.809 48.538 51.311 1.00 48.68 83 GLU B N 1
ATOM 1493 C CA . GLU B 1 83 ? 6.908 47.778 51.902 1.00 51.37 83 GLU B CA 1
ATOM 1494 C C . GLU B 1 83 ? 6.492 46.351 52.273 1.00 50.51 83 GLU B C 1
ATOM 1495 O O . GLU B 1 83 ? 7.198 45.395 51.957 1.00 50.62 83 GLU B O 1
ATOM 1501 N N . LEU B 1 84 ? 5.349 46.213 52.940 1.00 50.85 84 LEU B N 1
ATOM 1502 C CA . LEU B 1 84 ? 4.862 44.895 53.353 1.00 49.87 84 LEU B CA 1
ATOM 1503 C C . LEU B 1 84 ? 4.512 44.013 52.164 1.00 51.05 84 LEU B C 1
ATOM 1504 O O . LEU B 1 84 ? 4.801 42.819 52.164 1.00 48.89 84 LEU B O 1
ATOM 1509 N N . HIS B 1 85 ? 3.868 44.610 51.167 1.00 49.99 85 HIS B N 1
ATOM 1510 C CA . HIS B 1 85 ? 3.480 43.896 49.966 1.00 48.45 85 HIS B CA 1
ATOM 1511 C C . HIS B 1 85 ? 4.697 43.336 49.246 1.00 48.94 85 HIS B C 1
ATOM 1512 O O . HIS B 1 85 ? 4.684 42.189 48.785 1.00 49.73 85 HIS B O 1
ATOM 1519 N N . GLU B 1 86 ? 5.742 44.145 49.133 1.00 47.98 86 GLU B N 1
ATOM 1520 C CA . GLU B 1 86 ? 6.966 43.690 48.479 1.00 48.26 86 GLU B CA 1
ATOM 1521 C C . GLU B 1 86 ? 7.633 42.597 49.302 1.00 47.66 86 GLU B C 1
ATOM 1522 O O . GLU B 1 86 ? 8.114 41.614 48.750 1.00 48.83 86 GLU B O 1
ATOM 1528 N N . PHE B 1 87 ? 7.643 42.760 50.624 1.00 50.59 87 PHE B N 1
ATOM 1529 C CA . PHE B 1 87 ? 8.227 41.754 51.508 1.00 48.51 87 PHE B CA 1
ATOM 1530 C C . PHE B 1 87 ? 7.536 40.387 51.339 1.00 49.72 87 PHE B C 1
ATOM 1531 O O . PHE B 1 87 ? 8.198 39.378 51.070 1.00 51.48 87 PHE B O 1
ATOM 1539 N N . PHE B 1 88 ? 6.214 40.364 51.489 1.00 48.20 88 PHE B N 1
ATOM 1540 C CA . PHE B 1 88 ? 5.452 39.107 51.409 1.00 48.47 88 PHE B CA 1
ATOM 1541 C C . PHE B 1 88 ? 5.495 38.480 50.019 1.00 48.08 88 PHE B C 1
ATOM 1542 O O . PHE B 1 88 ? 5.561 37.263 49.885 1.00 50.09 88 PHE B O 1
ATOM 1550 N N . LYS B 1 89 ? 5.485 39.310 48.985 1.00 51.98 89 LYS B N 1
ATOM 1551 C CA . LYS B 1 89 ? 5.614 38.820 47.622 1.00 51.41 89 LYS B CA 1
ATOM 1552 C C . LYS B 1 89 ? 6.958 38.106 47.457 1.00 51.83 89 LYS B C 1
ATOM 1553 O O . LYS B 1 89 ? 7.016 37.012 46.905 1.00 51.58 89 LYS B O 1
ATOM 1559 N N . LYS B 1 90 ? 8.024 38.721 47.971 1.00 51.38 90 LYS B N 1
ATOM 1560 C CA . LYS B 1 90 ? 9.372 38.158 47.895 1.00 49.58 90 LYS B CA 1
ATOM 1561 C C . LYS B 1 90 ? 9.504 36.810 48.607 1.00 46.86 90 LYS B C 1
ATOM 1562 O O . LYS B 1 90 ? 10.158 35.909 48.092 1.00 45.78 90 LYS B O 1
ATOM 1568 N N . ILE B 1 91 ? 8.905 36.666 49.785 1.00 49.59 91 ILE B N 1
ATOM 1569 C CA . ILE B 1 91 ? 9.081 35.426 50.555 1.00 50.84 91 ILE B CA 1
ATOM 1570 C C . ILE B 1 91 ? 8.014 34.358 50.298 1.00 49.04 91 ILE B C 1
ATOM 1571 O O . ILE B 1 91 ? 8.244 33.187 50.580 1.00 49.00 91 ILE B O 1
ATOM 1576 N N . VAL B 1 92 ? 6.864 34.744 49.754 1.00 49.79 92 VAL B N 1
ATOM 1577 C CA . VAL B 1 92 ? 5.787 33.786 49.528 1.00 49.30 92 VAL B CA 1
ATOM 1578 C C . VAL B 1 92 ? 5.600 33.396 48.063 1.00 50.37 92 VAL B C 1
ATOM 1579 O O . VAL B 1 92 ? 5.414 32.220 47.766 1.00 50.71 92 VAL B O 1
ATOM 1583 N N . CYS B 1 93 ? 5.634 34.369 47.156 1.00 48.71 93 CYS B N 1
ATOM 1584 C CA . CYS B 1 93 ? 5.242 34.131 45.766 1.00 49.72 93 CYS B CA 1
ATOM 1585 C C . CYS B 1 93 ? 6.379 33.607 44.907 1.00 50.19 93 CYS B C 1
ATOM 1586 O O . CYS B 1 93 ? 7.550 33.699 45.277 1.00 52.85 93 CYS B O 1
ATOM 1589 N N . HIS B 1 94 ? 6.005 33.078 43.747 1.00 51.81 94 HIS B N 1
ATOM 1590 C CA . HIS B 1 94 ? 6.947 32.495 42.782 1.00 52.66 94 HIS B CA 1
ATOM 1591 C C . HIS B 1 94 ? 7.985 33.513 42.313 1.00 53.45 94 HIS B C 1
ATOM 1592 O O . HIS B 1 94 ? 9.135 33.165 42.052 1.00 57.23 94 HIS B O 1
#

Foldseek 3Di:
DDDCVLVLLQLVLCVVVVQKDFLVCSQVSSCVVPVDHDDCVPSVVVLVVCVVVVQWPWDADPVGIMIGGDPNVVVVNVVVCVVVCQVPPPHD/DDDDDCLDVLSLLQLVLCVVVVQKDFPVCSQVSSCVVPVDHDDPVGNVVSVVVCCVVQQWDWDDDPVGIMIGGDPNVVVVSVVSVVVCCVVPPD

Solvent-accessible surface area: 10307 Å² total; per-residue (Å²): 241,81,63,114,7,8,35,0,1,0,0,26,0,0,39,71,37,63,32,128,8,55,22,153,113,1,91,72,6,0,80,144,100,12,85,0,34,5,56,67,50,37,1,80,60,18,0,82,55,6,54,124,60,151,10,3,107,48,81,129,34,137,112,16,78,5,0,27,16,31,162,107,0,74,138,63,8,65,96,22,30,94,67,2,87,80,1,5,13,161,43,149,86,129,35,159,130,13,9,112,8,34,16,2,0,0,1,24,0,0,40,43,45,62,37,125,16,27,35,122,127,0,81,71,21,0,80,138,88,1,125,23,91,10,57,68,65,75,0,65,68,16,0,70,52,0,31,108,39,136,2,1,105,58,90,138,28,142,94,27,82,6,0,34,16,28,162,105,0,77,138,35,14,86,92,0,50,105,3,1,101,81,0,2,20,238

CATH classification: 1.10.10.10